Protein AF-A0A501QEL5-F1 (afdb_monomer_lite)

Foldseek 3Di:
DDPPPPPPPPDDPVNVVVVVVVLVVLLVVCPVVDDPVVLVVQLVVQLVVVVVVVVVVVVVVCVVPVDDDDDPVVVVVNVVSSVVSSSVVSVVVVVVVVVVVLVDPPDPPVVSVVVVVVVVVVVVVVLVVCCVQALQVSLVVLQVVLVVQLVVCVVPDDPVCCPPPVNVVSNCCSVPVRNVSSVVSNVCCQPPVVHPVNVVVVVVVVD

Organism: NCBI:txid2596891

Secondary structure (DSSP, 8-state):
------------HHHHHHHHHHHHHHHHHHHHHS-HHHHHHHHHHHHHHHHHHHHHHHHHHHHHH------HHHHHHHHHHHHHHHHHHHHHHHHHHHHHHHHSTTS-HHHHHHHHHHHHHHHHHHHHHHHHH-HHHHHHHHHHHHHHHHHHHHHS--GGGGGSHHHHHHHHIIIIIIIIHHHHHHHHHHHTS--HHHHHHHHHH--

Sequence (207 aa):
MKDKIKIKLKLSPHGRFISLIFALSCIIYASQNRKLSDFLLNSGKIILVIYSIIFIALFFIVKKTKNFSFPKKLIIALLLIVALGPIYYSIGVVINDVYLYVKSPTISRNWSAFITVFSILILGLLLFYVRLKFRCVYGISEAAVGIFIAMHKVIFIEPSDLLTSEFYIAILTASIFLVVRGFDNIYVGLTKELDPVAQKFLAIFEK

Radius of gyration: 20.89 Å; chains: 1; bounding box: 52×41×61 Å

pLDDT: mean 85.6, std 11.56, range [43.16, 96.88]

Structure (mmCIF, N/CA/C/O backbone):
data_AF-A0A501QEL5-F1
#
_entry.id   AF-A0A501QEL5-F1
#
loop_
_atom_site.group_PDB
_atom_site.id
_atom_site.type_symbol
_atom_site.label_atom_id
_atom_site.label_alt_id
_atom_site.label_comp_id
_atom_site.label_asym_id
_atom_site.label_entity_id
_atom_site.label_seq_id
_atom_site.pdbx_PDB_ins_code
_atom_site.Cartn_x
_atom_site.Cartn_y
_atom_site.Cartn_z
_atom_site.occupancy
_atom_site.B_iso_or_equiv
_atom_site.auth_seq_id
_atom_site.auth_comp_id
_atom_site.auth_asym_id
_atom_site.auth_atom_id
_atom_site.pdbx_PDB_model_num
ATOM 1 N N . MET A 1 1 ? -18.958 -8.975 32.788 1.00 43.16 1 MET A N 1
ATOM 2 C CA . MET A 1 1 ? -17.481 -8.902 32.741 1.00 43.16 1 MET A CA 1
ATOM 3 C C . MET A 1 1 ? -17.052 -8.270 31.421 1.00 43.16 1 MET A C 1
ATOM 5 O O . MET A 1 1 ? -17.054 -8.938 30.401 1.00 43.16 1 MET A O 1
ATOM 9 N N . LYS A 1 2 ? -16.792 -6.956 31.411 1.00 43.88 2 LYS A N 1
ATOM 10 C CA . LYS A 1 2 ? -16.258 -6.211 30.256 1.00 43.88 2 LYS A CA 1
ATOM 11 C C . LYS A 1 2 ? -14.875 -5.695 30.643 1.00 43.88 2 LYS A C 1
ATOM 13 O O . LYS A 1 2 ? -14.707 -4.501 30.893 1.00 43.88 2 LYS A O 1
ATOM 18 N N . ASP A 1 3 ? -13.903 -6.594 30.729 1.00 45.59 3 ASP A N 1
ATOM 19 C CA . ASP A 1 3 ? -12.513 -6.178 30.869 1.00 45.59 3 ASP A CA 1
ATOM 20 C C . ASP A 1 3 ? -12.073 -5.561 29.546 1.00 45.59 3 ASP A C 1
ATOM 22 O O . ASP A 1 3 ? -11.863 -6.228 28.535 1.00 45.59 3 ASP A O 1
ATOM 26 N N . LYS A 1 4 ? -12.014 -4.228 29.532 1.00 46.12 4 LYS A N 1
ATOM 27 C CA . LYS A 1 4 ? -11.470 -3.454 28.420 1.00 46.12 4 LYS A CA 1
ATOM 28 C C . LYS A 1 4 ? -9.990 -3.796 28.294 1.00 46.12 4 LYS A C 1
ATOM 30 O O . LYS A 1 4 ? -9.155 -3.160 28.939 1.00 46.12 4 LYS A O 1
ATOM 35 N N . ILE A 1 5 ? -9.662 -4.753 27.432 1.00 44.88 5 ILE A N 1
ATOM 36 C CA . ILE A 1 5 ? -8.285 -5.037 27.037 1.00 44.88 5 ILE A CA 1
ATOM 37 C C . ILE A 1 5 ? -7.756 -3.789 26.317 1.00 44.88 5 ILE A C 1
ATOM 39 O O . ILE A 1 5 ? -7.981 -3.555 25.129 1.00 44.88 5 ILE A O 1
ATOM 43 N N . LYS A 1 6 ? -7.066 -2.918 27.061 1.00 45.09 6 LYS A N 1
ATOM 44 C CA . LYS A 1 6 ? -6.299 -1.804 26.499 1.00 45.09 6 LYS A CA 1
ATOM 45 C C . LYS A 1 6 ? -5.081 -2.394 25.797 1.00 45.09 6 LYS A C 1
ATOM 47 O O . LYS A 1 6 ? -3.998 -2.449 26.373 1.00 45.09 6 LYS A O 1
ATOM 52 N N . ILE A 1 7 ? -5.238 -2.778 24.533 1.00 45.50 7 ILE A N 1
ATOM 53 C CA . ILE A 1 7 ? -4.107 -3.122 23.669 1.00 45.50 7 ILE A CA 1
ATOM 54 C C . ILE A 1 7 ? -3.351 -1.824 23.366 1.00 45.50 7 ILE A C 1
ATOM 56 O O . ILE A 1 7 ? -3.606 -1.116 22.389 1.00 45.50 7 ILE A O 1
ATOM 60 N N . LYS A 1 8 ? -2.433 -1.456 24.265 1.00 47.94 8 LYS A N 1
ATOM 61 C CA . LYS A 1 8 ? -1.386 -0.479 23.977 1.00 47.94 8 LYS A CA 1
ATOM 62 C C . LYS A 1 8 ? -0.368 -1.196 23.099 1.00 47.94 8 LYS A C 1
ATOM 64 O O . LYS A 1 8 ? 0.546 -1.834 23.611 1.00 47.94 8 LYS A O 1
ATOM 69 N N . LEU A 1 9 ? -0.495 -1.044 21.782 1.00 50.94 9 LEU A N 1
ATOM 70 C CA . LEU A 1 9 ? 0.614 -1.250 20.847 1.00 50.94 9 LEU A CA 1
ATOM 71 C C . LEU A 1 9 ? 1.682 -0.188 21.130 1.00 50.94 9 LEU A C 1
ATOM 73 O O . LEU A 1 9 ? 1.830 0.816 20.435 1.00 50.94 9 LEU A O 1
ATOM 77 N N . LYS A 1 10 ? 2.401 -0.367 22.236 1.00 63.91 10 LYS A N 1
ATOM 78 C CA . LYS A 1 10 ? 3.595 0.399 22.539 1.00 63.91 10 LYS A CA 1
ATOM 79 C C . LYS A 1 10 ? 4.693 -0.254 21.708 1.00 63.91 10 LYS A C 1
ATOM 81 O O . LYS A 1 10 ? 5.284 -1.239 22.132 1.00 63.91 10 LYS A O 1
ATOM 86 N N . LEU A 1 11 ? 4.926 0.272 20.500 1.00 64.12 11 LEU A N 1
ATOM 87 C CA . LEU A 1 11 ? 6.208 0.065 19.821 1.00 64.12 11 LEU A CA 1
ATOM 88 C C . LEU A 1 11 ? 7.307 0.278 20.860 1.00 64.12 11 LEU A C 1
ATOM 90 O O . LEU A 1 11 ? 7.252 1.283 21.586 1.00 64.12 11 LEU A O 1
ATOM 94 N N . SER A 1 12 ? 8.246 -0.668 20.939 1.00 80.62 12 SER A N 1
ATOM 95 C CA . SER A 1 12 ? 9.409 -0.522 21.805 1.00 80.62 12 SER A CA 1
ATOM 96 C C . SER A 1 12 ? 10.077 0.823 21.494 1.00 80.62 12 SER A C 1
ATOM 98 O O . SER A 1 12 ? 10.021 1.285 20.347 1.00 80.62 12 SER A O 1
ATOM 100 N N . PRO A 1 13 ? 10.662 1.501 22.492 1.00 82.94 13 PRO A N 1
ATOM 101 C CA . PRO A 1 13 ? 11.341 2.776 22.265 1.00 82.94 13 PRO A CA 1
ATOM 102 C C . PRO A 1 13 ? 12.350 2.681 21.107 1.00 82.94 13 PRO A C 1
ATOM 104 O O . PRO A 1 13 ? 12.382 3.566 20.256 1.00 82.94 13 PRO A O 1
ATOM 107 N N . HIS A 1 14 ? 13.047 1.546 20.989 1.00 83.75 14 HIS A N 1
ATOM 108 C CA . HIS A 1 14 ? 13.937 1.240 19.868 1.00 83.75 14 HIS A CA 1
ATOM 109 C C . HIS A 1 14 ? 13.218 1.186 18.513 1.00 83.75 14 HIS A C 1
ATOM 111 O O . HIS A 1 14 ? 13.669 1.813 17.562 1.00 83.75 14 HIS A O 1
ATOM 117 N N . GLY A 1 15 ? 12.069 0.507 18.414 1.00 80.69 15 GLY A N 1
ATOM 118 C CA . GLY A 1 15 ? 11.320 0.419 17.155 1.00 80.69 15 GLY A CA 1
ATOM 119 C C . GLY A 1 15 ? 10.836 1.781 16.647 1.00 80.69 15 GLY A C 1
ATOM 120 O O . GLY A 1 15 ? 10.870 2.043 15.445 1.00 80.69 15 GLY A O 1
ATOM 121 N N . ARG A 1 16 ? 10.437 2.682 17.557 1.00 84.56 16 ARG A N 1
ATOM 122 C CA . ARG A 1 16 ? 10.052 4.061 17.199 1.00 84.56 16 ARG A CA 1
ATOM 123 C C . ARG A 1 16 ? 11.239 4.852 16.669 1.00 84.56 16 ARG A C 1
ATOM 125 O O . ARG A 1 16 ? 11.105 5.542 15.666 1.00 84.56 16 ARG A O 1
ATOM 132 N N . PHE A 1 17 ? 12.379 4.728 17.340 1.00 86.12 17 PHE A N 1
ATOM 133 C CA . PHE A 1 17 ? 13.607 5.413 16.963 1.00 86.12 17 PHE A CA 1
ATOM 134 C C . PHE A 1 17 ? 14.107 4.962 15.587 1.00 86.12 17 PHE A C 1
ATOM 136 O O . PHE A 1 17 ? 14.348 5.800 14.725 1.00 86.12 17 PHE A O 1
ATOM 143 N N . ILE A 1 18 ? 14.145 3.648 15.338 1.00 85.56 18 ILE A N 1
ATOM 144 C CA . ILE A 1 18 ? 14.535 3.077 14.039 1.00 85.56 18 ILE A CA 1
ATOM 145 C C . ILE A 1 18 ? 13.599 3.562 12.926 1.00 85.56 18 ILE A C 1
ATOM 147 O O . ILE A 1 18 ? 14.067 4.011 11.884 1.00 85.56 18 ILE A O 1
ATOM 151 N N . SER A 1 19 ? 12.281 3.529 13.155 1.00 86.25 19 SER A N 1
ATOM 152 C CA . SER A 1 19 ? 11.296 3.976 12.156 1.00 86.25 19 SER A CA 1
ATOM 153 C C . SER A 1 19 ? 11.447 5.464 11.825 1.00 86.25 19 SER A C 1
ATOM 155 O O . SER A 1 19 ? 11.296 5.865 10.674 1.00 86.25 19 SER A O 1
ATOM 157 N N . LEU A 1 20 ? 11.755 6.283 12.834 1.00 89.81 20 LEU A N 1
ATOM 158 C CA . LEU A 1 20 ? 11.950 7.719 12.669 1.00 89.81 20 LEU A CA 1
ATOM 159 C C . LEU A 1 20 ? 13.242 8.030 11.907 1.00 89.81 20 LEU A C 1
ATOM 161 O O . LEU A 1 20 ? 13.205 8.838 10.983 1.00 89.81 20 LEU A O 1
ATOM 165 N N . ILE A 1 21 ? 14.349 7.354 12.235 1.00 92.38 21 ILE A N 1
ATOM 166 C CA . ILE A 1 21 ? 15.599 7.466 11.471 1.00 92.38 21 ILE A CA 1
ATOM 167 C C . ILE A 1 21 ? 15.355 7.073 10.019 1.00 92.38 21 ILE A C 1
ATOM 169 O O . ILE A 1 21 ? 15.694 7.836 9.124 1.00 92.38 21 ILE A O 1
ATOM 173 N N . PHE A 1 22 ? 14.714 5.929 9.785 1.00 92.75 22 PHE A N 1
ATOM 174 C CA . PHE A 1 22 ? 14.428 5.451 8.437 1.00 92.75 22 PHE A CA 1
ATOM 175 C C . PHE A 1 22 ? 13.603 6.462 7.626 1.00 92.75 22 PHE A C 1
ATOM 177 O O . PHE A 1 22 ? 13.962 6.789 6.494 1.00 92.75 22 PHE A O 1
ATOM 184 N N . ALA A 1 23 ? 12.533 7.007 8.213 1.00 92.88 23 ALA A N 1
ATOM 185 C CA . ALA A 1 23 ? 11.707 8.020 7.562 1.00 92.88 23 ALA A CA 1
ATOM 186 C C . ALA A 1 23 ? 12.505 9.296 7.245 1.00 92.88 23 ALA A C 1
ATOM 188 O O . ALA A 1 23 ? 12.401 9.822 6.138 1.00 92.88 23 ALA A O 1
ATOM 189 N N . LEU A 1 24 ? 13.335 9.768 8.182 1.00 94.25 24 LEU A N 1
ATOM 190 C CA . LEU A 1 24 ? 14.197 10.933 7.971 1.00 94.25 24 LEU A CA 1
ATOM 191 C C . LEU A 1 24 ? 15.231 10.686 6.870 1.00 94.25 24 LEU A C 1
ATOM 193 O O . LEU A 1 24 ? 15.393 11.538 6.001 1.00 94.25 24 LEU A O 1
ATOM 197 N N . SER A 1 25 ? 15.877 9.520 6.851 1.00 95.31 25 SER A N 1
ATOM 198 C CA . SER A 1 25 ? 16.814 9.140 5.791 1.00 95.31 25 SER A CA 1
ATOM 199 C C . SER A 1 25 ? 16.142 9.136 4.418 1.00 95.31 25 SER A C 1
ATOM 201 O O . SER A 1 25 ? 16.716 9.655 3.464 1.00 95.31 25 SER A O 1
ATOM 203 N N . CYS A 1 26 ? 14.907 8.629 4.319 1.00 95.50 26 CYS A N 1
ATOM 204 C CA . CYS A 1 26 ? 14.142 8.667 3.072 1.00 95.50 26 CYS A CA 1
ATOM 205 C C . CYS A 1 26 ? 13.834 10.104 2.636 1.00 95.50 26 CYS A C 1
ATOM 207 O O . CYS A 1 26 ? 13.982 10.423 1.459 1.00 95.50 26 CYS A O 1
ATOM 209 N N . ILE A 1 27 ? 13.423 10.976 3.566 1.00 95.38 27 ILE A N 1
ATOM 210 C CA . ILE A 1 27 ? 13.134 12.388 3.267 1.00 95.38 27 ILE A CA 1
ATOM 211 C C . ILE A 1 27 ? 14.390 13.105 2.777 1.00 95.38 27 ILE A C 1
ATOM 213 O O . ILE A 1 27 ? 14.342 13.781 1.752 1.00 95.38 27 ILE A O 1
ATOM 217 N N . ILE A 1 28 ? 15.515 12.932 3.476 1.00 95.94 28 ILE A N 1
ATOM 218 C CA . ILE A 1 28 ? 16.797 13.533 3.094 1.00 95.94 28 ILE A CA 1
ATOM 219 C C . ILE A 1 28 ? 17.180 13.065 1.689 1.00 95.94 28 ILE A C 1
ATOM 221 O O . ILE A 1 28 ? 17.408 13.900 0.815 1.00 95.94 28 ILE A O 1
ATOM 225 N N . TYR A 1 29 ? 17.147 11.754 1.438 1.00 96.81 29 TYR A N 1
ATOM 226 C CA . TYR A 1 29 ? 17.435 11.192 0.121 1.00 96.81 29 TYR A CA 1
ATOM 227 C C . TYR A 1 29 ? 16.528 11.772 -0.974 1.00 96.81 29 TYR A C 1
ATOM 229 O O . TYR A 1 29 ? 17.016 12.252 -1.998 1.00 96.81 29 TYR A O 1
ATOM 237 N N . ALA A 1 30 ? 15.211 11.772 -0.757 1.00 95.69 30 ALA A N 1
ATOM 238 C CA . ALA A 1 30 ? 14.248 12.268 -1.732 1.00 95.69 30 ALA A CA 1
ATOM 239 C C . ALA A 1 30 ? 14.421 13.772 -1.995 1.00 95.69 30 ALA A C 1
ATOM 241 O O . ALA A 1 30 ? 14.314 14.200 -3.141 1.00 95.69 30 ALA A O 1
ATOM 242 N N . SER A 1 31 ? 14.739 14.562 -0.965 1.00 93.75 31 SER A N 1
ATOM 243 C CA . SER A 1 31 ? 14.991 16.004 -1.089 1.00 93.75 31 SER A CA 1
ATOM 244 C C . SER A 1 31 ? 16.262 16.335 -1.877 1.00 93.75 31 SER A C 1
ATOM 246 O O . SER A 1 31 ? 16.302 17.347 -2.568 1.00 93.75 31 SER A O 1
ATOM 248 N N . GLN A 1 32 ? 17.281 15.473 -1.811 1.00 95.88 32 GLN A N 1
ATOM 249 C CA . GLN A 1 32 ? 18.537 15.643 -2.547 1.00 95.88 32 GLN A CA 1
ATOM 250 C C . GLN A 1 32 ? 18.416 15.204 -4.012 1.00 95.88 32 GLN A C 1
ATOM 252 O O . GLN A 1 32 ? 19.043 15.794 -4.886 1.00 95.88 32 GLN A O 1
ATOM 257 N N . ASN A 1 33 ? 17.606 14.177 -4.286 1.00 96.06 33 ASN A N 1
ATOM 258 C CA . ASN A 1 33 ? 17.522 13.535 -5.603 1.00 96.06 33 ASN A CA 1
ATOM 259 C C . ASN A 1 33 ? 16.304 13.959 -6.438 1.00 96.06 33 ASN A C 1
ATOM 261 O O . ASN A 1 33 ? 16.130 13.467 -7.556 1.00 96.06 33 ASN A O 1
ATOM 265 N N . ARG A 1 34 ? 15.420 14.820 -5.920 1.00 96.06 34 ARG A N 1
ATOM 266 C CA . ARG A 1 34 ? 14.231 15.312 -6.634 1.00 96.06 34 ARG A CA 1
ATOM 267 C C . ARG A 1 34 ? 14.141 16.828 -6.563 1.00 96.06 34 ARG A C 1
ATOM 269 O O . ARG A 1 34 ? 14.531 17.441 -5.576 1.00 96.06 34 ARG A O 1
ATOM 276 N N . LYS A 1 35 ? 13.569 17.439 -7.604 1.00 96.44 35 LYS A N 1
ATOM 277 C CA . LYS A 1 35 ? 13.271 18.875 -7.595 1.00 96.44 35 LYS A CA 1
ATOM 278 C C . LYS A 1 35 ? 12.239 19.175 -6.508 1.00 96.44 35 LYS A C 1
ATOM 280 O O . LYS A 1 35 ? 11.277 18.424 -6.336 1.00 96.44 35 LYS A O 1
ATOM 285 N N . LEU A 1 36 ? 12.403 20.309 -5.826 1.00 94.00 36 LEU A N 1
ATOM 286 C CA . LEU A 1 36 ? 11.481 20.747 -4.774 1.00 94.00 36 LEU A CA 1
ATOM 287 C C . LEU A 1 36 ? 10.031 20.844 -5.282 1.00 94.00 36 LEU A C 1
ATOM 289 O O . LEU A 1 36 ? 9.107 20.440 -4.578 1.00 94.00 36 LEU A O 1
ATOM 293 N N . SER A 1 37 ? 9.834 21.313 -6.519 1.00 95.81 37 SER A N 1
ATOM 294 C CA . SER A 1 37 ? 8.517 21.385 -7.166 1.00 95.81 37 SER A CA 1
ATOM 295 C C . SER A 1 37 ? 7.837 20.019 -7.255 1.00 95.81 37 SER A C 1
ATOM 297 O O . SER A 1 37 ? 6.673 19.882 -6.882 1.00 95.81 37 SER A O 1
ATOM 299 N N . ASP A 1 38 ? 8.574 18.998 -7.693 1.00 93.19 38 ASP A N 1
ATOM 300 C CA . ASP A 1 38 ? 8.048 17.646 -7.884 1.00 93.19 38 ASP A CA 1
ATOM 301 C C . ASP A 1 38 ? 7.747 16.995 -6.536 1.00 93.19 38 ASP A C 1
ATOM 303 O O . ASP A 1 38 ? 6.730 16.320 -6.371 1.00 93.19 38 ASP A O 1
ATOM 307 N N . PHE A 1 39 ? 8.610 17.244 -5.547 1.00 92.69 39 PHE A N 1
ATOM 308 C CA . PHE A 1 39 ? 8.422 16.768 -4.185 1.00 92.69 39 PHE A CA 1
ATOM 309 C C . PHE A 1 39 ? 7.134 17.317 -3.565 1.00 92.69 39 PHE A C 1
ATOM 311 O O . PHE A 1 39 ? 6.316 16.545 -3.057 1.00 92.69 39 PHE A O 1
ATOM 318 N N . LEU A 1 40 ? 6.924 18.635 -3.635 1.00 93.50 40 LEU A N 1
ATOM 319 C CA . LEU A 1 40 ? 5.735 19.288 -3.087 1.00 93.50 40 LEU A CA 1
ATOM 320 C C . LEU A 1 40 ? 4.464 18.867 -3.830 1.00 93.50 40 LEU A C 1
ATOM 322 O O . LEU A 1 40 ? 3.468 18.534 -3.188 1.00 93.50 40 LEU A O 1
ATOM 326 N N . LEU A 1 41 ? 4.505 18.819 -5.166 1.00 94.50 41 LEU A N 1
ATOM 327 C CA . LEU A 1 41 ? 3.352 18.449 -5.986 1.00 94.50 41 LEU A CA 1
ATOM 328 C C . LEU A 1 41 ? 2.891 17.017 -5.691 1.00 94.50 41 LEU A C 1
ATOM 330 O O . LEU A 1 41 ? 1.707 16.778 -5.453 1.00 94.50 41 LEU A O 1
ATOM 334 N N . ASN A 1 42 ? 3.813 16.055 -5.690 1.00 92.69 42 ASN A N 1
ATOM 335 C CA . ASN A 1 42 ? 3.461 14.651 -5.500 1.00 92.69 42 ASN A CA 1
ATOM 336 C C . ASN A 1 42 ? 3.105 14.332 -4.042 1.00 92.69 42 ASN A C 1
ATOM 338 O O . ASN A 1 42 ? 2.158 13.581 -3.806 1.00 92.69 42 ASN A O 1
ATOM 342 N N . SER A 1 43 ? 3.768 14.963 -3.066 1.00 91.69 43 SER A N 1
ATOM 343 C CA . SER A 1 43 ? 3.344 14.888 -1.660 1.00 91.69 43 SER A CA 1
ATOM 344 C C . SER A 1 43 ? 1.930 15.451 -1.484 1.00 91.69 43 SER A C 1
ATOM 346 O O . SER A 1 43 ? 1.095 14.828 -0.830 1.00 91.69 43 SER A O 1
ATOM 348 N N . GLY A 1 44 ? 1.624 16.582 -2.132 1.00 91.94 44 GLY A N 1
ATOM 349 C CA . GLY A 1 44 ? 0.294 17.193 -2.144 1.00 91.94 44 GLY A CA 1
ATOM 350 C C . GLY A 1 44 ? -0.785 16.287 -2.744 1.00 91.94 44 GLY A C 1
ATOM 351 O O . GLY A 1 44 ? -1.864 16.165 -2.166 1.00 91.94 44 GLY A O 1
ATOM 352 N N . LYS A 1 45 ? -0.491 15.583 -3.847 1.00 92.25 45 LYS A N 1
ATOM 353 C CA . LYS A 1 45 ? -1.409 14.593 -4.444 1.00 92.25 45 LYS A CA 1
ATOM 354 C C . LYS A 1 45 ? -1.744 13.462 -3.469 1.00 92.25 45 LYS A C 1
ATOM 356 O O . LYS A 1 45 ? -2.916 13.129 -3.312 1.00 92.25 45 LYS A O 1
ATOM 361 N N . ILE A 1 46 ? -0.741 12.902 -2.786 1.00 89.75 46 ILE A N 1
ATOM 362 C CA . ILE A 1 46 ? -0.949 11.843 -1.781 1.00 89.75 46 ILE A CA 1
ATOM 363 C C . ILE A 1 46 ? -1.829 12.357 -0.640 1.00 89.75 46 ILE A C 1
ATOM 365 O O . ILE A 1 46 ? -2.792 11.697 -0.249 1.00 89.75 46 ILE A O 1
ATOM 369 N N . ILE A 1 47 ? -1.528 13.558 -0.138 1.00 90.50 47 ILE A N 1
ATOM 370 C CA . ILE A 1 47 ? -2.314 14.219 0.906 1.00 90.50 47 ILE A CA 1
ATOM 371 C C . ILE A 1 47 ? -3.775 14.348 0.461 1.00 90.50 47 ILE A C 1
ATOM 373 O O . ILE A 1 47 ? -4.669 13.929 1.194 1.00 90.50 47 ILE A O 1
ATOM 377 N N . LEU A 1 48 ? -4.028 14.851 -0.750 1.00 89.62 48 LEU A N 1
ATOM 378 C CA . LEU A 1 48 ? -5.377 15.054 -1.284 1.00 89.62 48 LEU A CA 1
ATOM 379 C C . LEU A 1 48 ? -6.182 13.748 -1.373 1.00 89.62 48 LEU A C 1
ATOM 381 O O . LEU A 1 48 ? -7.362 13.734 -1.013 1.00 89.62 48 LEU A O 1
ATOM 385 N N . VAL A 1 49 ? -5.555 12.640 -1.778 1.00 87.75 49 VAL A N 1
ATOM 386 C CA . VAL A 1 49 ? -6.204 11.317 -1.787 1.00 87.75 49 VAL A CA 1
ATOM 387 C C . VAL A 1 49 ? -6.588 10.888 -0.368 1.00 87.75 49 VAL A C 1
ATOM 389 O O . VAL A 1 49 ? -7.734 10.504 -0.132 1.00 87.75 49 VAL A O 1
ATOM 392 N N . ILE A 1 50 ? -5.671 11.004 0.598 1.00 85.12 50 ILE A N 1
ATOM 393 C CA . ILE A 1 50 ? -5.935 10.635 1.998 1.00 85.12 50 ILE A CA 1
ATOM 394 C C . ILE A 1 50 ? -7.061 11.499 2.586 1.00 85.12 50 ILE A C 1
ATOM 396 O O . ILE A 1 50 ? -7.977 10.970 3.220 1.00 85.12 50 ILE A O 1
ATOM 400 N N . TYR A 1 51 ? -7.035 12.812 2.342 1.00 86.06 51 TYR A N 1
ATOM 401 C CA . TYR A 1 51 ? -8.101 13.723 2.764 1.00 86.06 51 TYR A CA 1
ATOM 402 C C . TYR A 1 51 ? -9.448 13.343 2.159 1.00 86.06 51 TYR A C 1
ATOM 404 O O . TYR A 1 51 ? -10.443 13.343 2.879 1.00 86.06 51 TYR A O 1
ATOM 412 N N . SER A 1 52 ? -9.484 12.976 0.878 1.00 83.50 52 SER A N 1
ATOM 413 C CA . SER A 1 52 ? -10.718 12.570 0.198 1.00 83.50 52 SER A CA 1
ATOM 414 C C . SER A 1 52 ? -11.326 11.324 0.848 1.00 83.50 52 SER A C 1
ATOM 416 O O . SER A 1 52 ? -12.516 11.307 1.155 1.00 83.50 52 SER A O 1
ATOM 418 N N . ILE A 1 53 ? -10.506 10.313 1.155 1.00 84.19 53 ILE A N 1
ATOM 419 C CA . ILE A 1 53 ? -10.955 9.085 1.833 1.00 84.19 53 ILE A CA 1
ATOM 420 C C . ILE A 1 53 ? -11.515 9.402 3.224 1.00 84.19 53 ILE A C 1
ATOM 422 O O . ILE A 1 53 ? -12.589 8.924 3.593 1.00 84.19 53 ILE A O 1
ATOM 426 N N . ILE A 1 54 ? -10.811 10.228 3.999 1.00 84.31 54 ILE A N 1
ATOM 427 C CA . ILE A 1 54 ? -11.239 10.599 5.352 1.00 84.31 54 ILE A CA 1
ATOM 428 C C . ILE A 1 54 ? -12.509 11.437 5.311 1.00 84.31 54 ILE A C 1
ATOM 430 O O . ILE A 1 54 ? -13.402 11.222 6.126 1.00 84.31 54 ILE A O 1
ATOM 434 N N . PHE A 1 55 ? -12.615 12.363 4.362 1.00 84.12 55 PHE A N 1
ATOM 435 C CA . PHE A 1 55 ? -13.805 13.177 4.171 1.00 84.12 55 PHE A CA 1
ATOM 436 C C . PHE A 1 55 ? -15.025 12.309 3.849 1.00 84.12 55 PHE A C 1
ATOM 438 O O . PHE A 1 55 ? -16.065 12.470 4.483 1.00 84.12 55 PHE A O 1
ATOM 445 N N . ILE A 1 56 ? -14.882 11.330 2.950 1.00 82.88 56 ILE A N 1
ATOM 446 C CA . ILE A 1 56 ? -15.936 10.356 2.635 1.00 82.88 56 ILE A CA 1
ATOM 447 C C . ILE A 1 56 ? -16.316 9.547 3.884 1.00 82.88 56 ILE A C 1
ATOM 449 O O . ILE A 1 56 ? -17.497 9.426 4.211 1.00 82.88 56 ILE A O 1
ATOM 453 N N . ALA A 1 57 ? -15.332 9.030 4.627 1.00 81.75 57 ALA A N 1
ATOM 454 C CA . ALA A 1 57 ? -15.585 8.267 5.848 1.00 81.75 57 ALA A CA 1
ATOM 455 C C . ALA A 1 57 ? -16.327 9.101 6.908 1.00 81.75 57 ALA A C 1
ATOM 457 O O . ALA A 1 57 ? -17.297 8.633 7.508 1.00 81.75 57 ALA A O 1
ATOM 458 N N . LEU A 1 58 ? -15.912 10.355 7.107 1.00 81.62 58 LEU A N 1
ATOM 459 C CA . LEU A 1 58 ? -16.586 11.296 7.998 1.00 81.62 58 LEU A CA 1
ATOM 460 C C . LEU A 1 58 ? -18.007 11.579 7.527 1.00 81.62 58 LEU A C 1
ATOM 462 O O . LEU A 1 58 ? -18.920 11.521 8.342 1.00 81.62 58 LEU A O 1
ATOM 466 N N . PHE A 1 59 ? -18.217 11.827 6.235 1.00 82.62 59 PHE A N 1
ATOM 467 C CA . PHE A 1 59 ? -19.542 12.074 5.672 1.00 82.62 59 PHE A CA 1
ATOM 468 C C . PHE A 1 59 ? -20.525 10.943 6.015 1.00 82.62 59 PHE A C 1
ATOM 470 O O . PHE A 1 59 ? -21.631 11.207 6.492 1.00 82.62 59 PHE A O 1
ATOM 477 N N . PHE A 1 60 ? -20.103 9.682 5.877 1.00 80.06 60 PHE A N 1
ATOM 478 C CA . PHE A 1 60 ? -20.922 8.530 6.268 1.00 80.06 60 PHE A CA 1
ATOM 479 C C . PHE A 1 60 ? -21.190 8.460 7.777 1.00 80.06 60 PHE A C 1
ATOM 481 O O . PHE A 1 60 ? -22.317 8.167 8.182 1.00 80.06 60 PHE A O 1
ATOM 488 N N . ILE A 1 61 ? -20.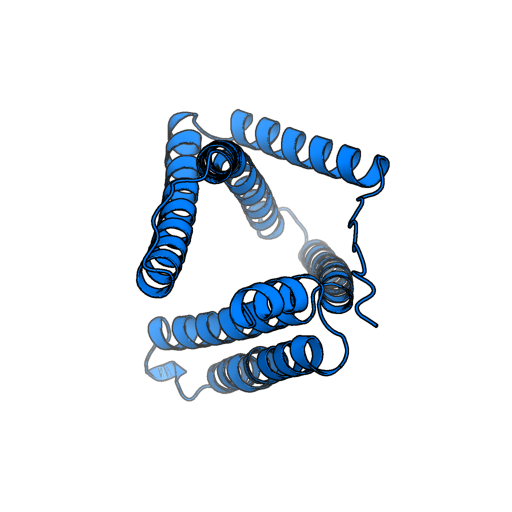191 8.758 8.614 1.00 77.94 61 ILE A N 1
ATOM 489 C CA . ILE A 1 61 ? -20.354 8.782 10.076 1.00 77.94 61 ILE A CA 1
ATOM 490 C C . ILE A 1 61 ? -21.373 9.852 10.485 1.00 77.94 61 ILE A C 1
ATOM 492 O O . ILE A 1 61 ? -22.294 9.562 11.243 1.00 77.94 61 ILE A O 1
ATOM 496 N N . VAL A 1 62 ? -21.245 11.066 9.949 1.00 80.25 62 VAL A N 1
ATOM 497 C CA . VAL A 1 62 ? -22.112 12.208 10.278 1.00 80.25 62 VAL A CA 1
ATOM 498 C C . VAL A 1 62 ? -23.546 11.954 9.839 1.00 80.25 62 VAL A C 1
ATOM 500 O O . VAL A 1 62 ? -24.477 12.169 10.618 1.00 80.25 62 VAL A O 1
ATOM 503 N N . LYS A 1 63 ? -23.728 11.432 8.618 1.00 81.31 63 LYS A N 1
ATOM 504 C CA . LYS A 1 63 ? -25.046 11.039 8.107 1.00 81.31 63 LYS A CA 1
ATOM 505 C C . LYS A 1 63 ? -25.727 10.032 9.038 1.00 81.31 63 LYS A C 1
ATOM 507 O O . LYS A 1 63 ? -26.940 10.098 9.220 1.00 81.31 63 LYS A O 1
ATOM 512 N N . LYS A 1 64 ? -24.954 9.122 9.642 1.00 80.31 64 LYS A N 1
ATOM 513 C CA . LYS A 1 64 ? -25.467 8.104 10.562 1.00 80.31 64 LYS A CA 1
ATOM 514 C C . LYS A 1 64 ? -25.798 8.661 11.950 1.00 80.31 64 LYS A C 1
ATOM 516 O O . LYS A 1 64 ? -26.837 8.312 12.497 1.00 80.31 64 LYS A O 1
ATOM 521 N N . THR A 1 65 ? -24.941 9.499 12.534 1.00 79.06 65 THR A N 1
ATOM 522 C CA . THR A 1 65 ? -25.092 9.929 13.937 1.00 79.06 65 THR A CA 1
ATOM 523 C C . THR A 1 65 ? -26.024 11.124 14.129 1.00 79.06 65 THR A C 1
ATOM 525 O O . THR A 1 65 ? -26.395 11.396 15.268 1.00 79.06 65 THR A O 1
ATOM 528 N N . LYS A 1 66 ? -26.386 11.857 13.060 1.00 79.19 66 LYS A N 1
ATOM 529 C CA . LYS A 1 66 ? -27.200 13.099 13.083 1.00 79.19 66 LYS A CA 1
ATOM 530 C C . LYS A 1 66 ? -26.700 14.196 14.040 1.00 79.19 66 LYS A C 1
ATOM 532 O O . LYS A 1 66 ? -27.362 15.216 14.199 1.00 79.19 66 LYS A O 1
ATOM 537 N N . ASN A 1 67 ? -25.539 14.016 14.663 1.00 70.31 67 ASN A N 1
ATOM 538 C CA . ASN A 1 67 ? -25.000 14.915 15.667 1.00 70.31 67 ASN A CA 1
ATOM 539 C C . ASN A 1 67 ? -23.582 15.305 15.256 1.00 70.31 67 ASN A C 1
ATOM 541 O O . ASN A 1 67 ? -22.655 14.490 15.299 1.00 70.31 67 ASN A O 1
ATOM 545 N N . PHE A 1 68 ? -23.441 16.545 14.796 1.00 65.00 68 PHE A N 1
ATOM 546 C CA . PHE A 1 68 ? -22.206 17.058 14.229 1.00 65.00 68 PHE A CA 1
ATOM 547 C C . PHE A 1 68 ? -21.544 18.028 15.198 1.00 65.00 68 PHE A C 1
ATOM 549 O O . PHE A 1 68 ? -21.736 19.237 15.134 1.00 65.00 68 PHE A O 1
ATOM 556 N N . SER A 1 69 ? -20.736 17.488 16.106 1.00 73.12 69 SER A N 1
ATOM 557 C CA . SER A 1 69 ? -19.739 18.291 16.810 1.00 73.12 69 SER A CA 1
ATOM 558 C C . SER A 1 69 ? -18.380 17.972 16.208 1.00 73.12 69 SER A C 1
ATOM 560 O O . SER A 1 69 ? -17.939 16.827 16.255 1.00 73.12 69 SER A O 1
ATOM 562 N N . PHE A 1 70 ? -17.720 18.967 15.608 1.00 70.06 70 PHE A N 1
ATOM 563 C CA . PHE A 1 70 ? -16.346 18.819 15.125 1.00 70.06 70 PHE A CA 1
ATOM 564 C C . PHE A 1 70 ? -15.426 18.626 16.337 1.00 70.06 70 PHE A C 1
ATOM 566 O O . PHE A 1 70 ? -15.180 19.579 17.085 1.00 70.06 70 PHE A O 1
ATOM 573 N N . PRO A 1 71 ? -14.890 17.419 16.583 1.00 77.56 71 PRO A N 1
ATOM 574 C CA . PRO A 1 71 ? -14.048 17.228 17.744 1.00 77.56 71 PRO A CA 1
ATOM 575 C C . PRO A 1 71 ? -12.687 17.866 17.452 1.00 77.56 71 PRO A C 1
ATOM 577 O O . PRO A 1 71 ? -12.100 17.612 16.404 1.00 77.56 71 PRO A O 1
ATOM 580 N N . LYS A 1 72 ? -12.114 18.618 18.402 1.00 82.19 72 LYS A N 1
ATOM 581 C CA . LYS A 1 72 ? -10.737 19.164 18.297 1.00 82.19 72 LYS A CA 1
ATOM 582 C C . LYS A 1 72 ? -9.704 18.105 17.868 1.00 82.19 72 LYS A C 1
ATOM 584 O O . LYS A 1 72 ? -8.738 18.405 17.175 1.00 82.19 72 LYS A O 1
ATOM 589 N N . LYS A 1 73 ? -9.945 16.841 18.235 1.00 79.19 73 LYS A N 1
ATOM 590 C CA . LYS A 1 73 ? -9.144 15.673 17.833 1.00 79.19 73 LYS A CA 1
ATOM 591 C C . LYS A 1 73 ? -9.077 15.471 16.316 1.00 79.19 73 LYS A C 1
ATOM 593 O O . LYS A 1 73 ? -8.050 15.014 15.831 1.00 79.19 73 LYS A O 1
ATOM 598 N N . LEU A 1 74 ? -10.140 15.803 15.583 1.00 81.00 74 LEU A N 1
ATOM 599 C CA . LEU A 1 74 ? -10.171 15.671 14.131 1.00 81.00 74 LEU A CA 1
ATOM 600 C C . LEU A 1 74 ? -9.248 16.691 13.465 1.00 81.00 74 LEU A C 1
ATOM 602 O O . LEU A 1 74 ? -8.486 16.314 12.590 1.00 81.00 74 LEU A O 1
ATOM 606 N N . ILE A 1 75 ? -9.240 17.943 13.927 1.00 84.44 75 ILE A N 1
ATOM 607 C CA . ILE A 1 75 ? -8.326 18.974 13.406 1.00 84.44 75 ILE A CA 1
ATOM 608 C C . ILE A 1 75 ? -6.868 18.537 13.595 1.00 84.44 75 ILE A C 1
ATOM 610 O O . ILE A 1 75 ? -6.082 18.589 12.655 1.00 84.44 75 ILE A O 1
ATOM 614 N N . ILE A 1 76 ? -6.526 18.026 14.783 1.00 85.25 76 ILE A N 1
ATOM 615 C CA . ILE A 1 76 ? -5.184 17.489 15.059 1.00 85.25 76 ILE A CA 1
ATOM 616 C C . ILE A 1 76 ? -4.859 16.321 14.117 1.00 85.25 76 ILE A C 1
ATOM 618 O O . ILE A 1 76 ? -3.758 16.261 13.577 1.00 85.25 76 ILE A O 1
ATOM 622 N N . ALA A 1 77 ? -5.806 15.406 13.887 1.00 80.88 77 ALA A N 1
ATOM 623 C CA . ALA A 1 77 ? -5.609 14.295 12.960 1.00 80.88 77 ALA A CA 1
ATOM 624 C C . ALA A 1 77 ? -5.368 14.777 11.519 1.00 80.88 77 ALA A C 1
ATOM 626 O O . ALA A 1 77 ? -4.451 14.284 10.868 1.00 80.88 77 ALA A O 1
ATOM 627 N N . LEU A 1 78 ? -6.134 15.767 11.047 1.00 84.62 78 LEU A N 1
ATOM 628 C CA . LEU A 1 78 ? -5.961 16.374 9.723 1.00 84.62 78 LEU A CA 1
ATOM 629 C C . LEU A 1 78 ? -4.581 17.031 9.592 1.00 84.62 78 LEU A C 1
ATOM 631 O O . LEU A 1 78 ? -3.890 16.795 8.609 1.00 84.62 78 LEU A O 1
ATOM 635 N N . LEU A 1 79 ? -4.124 17.764 10.609 1.00 87.19 79 LEU A N 1
ATOM 636 C CA . LEU A 1 79 ? -2.777 18.346 10.612 1.00 87.19 79 LEU A CA 1
ATOM 637 C C . LEU A 1 79 ? -1.675 17.277 10.560 1.00 87.19 79 LEU A C 1
ATOM 639 O O . LEU A 1 79 ? -0.697 17.436 9.832 1.00 87.19 79 LEU A O 1
ATOM 643 N N . LEU A 1 80 ? -1.839 16.162 11.279 1.00 87.25 80 LEU A N 1
ATOM 644 C CA . LEU A 1 80 ? -0.881 15.053 11.230 1.00 87.25 80 LEU A CA 1
ATOM 645 C C . LEU A 1 80 ? -0.800 14.409 9.839 1.00 87.25 80 LEU A C 1
ATOM 647 O O . LEU A 1 80 ? 0.275 13.974 9.435 1.00 87.25 80 LEU A O 1
ATOM 651 N N . ILE A 1 81 ? -1.898 14.374 9.083 1.00 85.81 81 ILE A N 1
ATOM 652 C CA . ILE A 1 81 ? -1.923 13.818 7.721 1.00 85.81 81 ILE A CA 1
ATOM 653 C C . ILE A 1 81 ? -1.075 14.640 6.754 1.00 85.81 81 ILE A C 1
ATOM 655 O O . ILE A 1 81 ? -0.392 14.061 5.909 1.00 85.81 81 ILE A O 1
ATOM 659 N N . VAL A 1 82 ? -1.050 15.966 6.911 1.00 89.00 82 VAL A N 1
ATOM 660 C CA . VAL A 1 82 ? -0.178 16.838 6.109 1.00 89.00 82 VAL A CA 1
ATOM 661 C C . VAL A 1 82 ? 1.290 16.442 6.286 1.00 89.00 82 VAL A C 1
ATOM 663 O O . VAL A 1 82 ? 2.025 16.369 5.307 1.00 89.00 82 VAL A O 1
ATOM 666 N N . ALA A 1 83 ? 1.704 16.097 7.510 1.00 87.88 83 ALA A N 1
ATOM 667 C CA . ALA A 1 83 ? 3.065 15.633 7.784 1.00 87.88 83 ALA A CA 1
ATOM 668 C C . ALA A 1 83 ? 3.359 14.230 7.216 1.00 87.88 83 ALA A C 1
ATOM 670 O O . ALA A 1 83 ? 4.506 13.923 6.894 1.00 87.88 83 ALA A O 1
ATOM 671 N N . LEU A 1 84 ? 2.340 13.377 7.063 1.00 88.00 84 LEU A N 1
ATOM 672 C CA . LEU A 1 84 ? 2.502 12.032 6.502 1.00 88.00 84 LEU A CA 1
ATOM 673 C C . LEU A 1 84 ? 2.741 12.044 4.988 1.00 88.00 84 LEU A C 1
ATOM 675 O O . LEU A 1 84 ? 3.441 11.167 4.490 1.00 88.00 84 LEU A O 1
ATOM 679 N N . GLY A 1 85 ? 2.205 13.026 4.258 1.00 90.44 85 GLY A N 1
ATOM 680 C CA . GLY A 1 85 ? 2.367 13.133 2.803 1.00 90.44 85 GLY A CA 1
ATOM 681 C C . GLY A 1 85 ? 3.824 13.077 2.329 1.00 90.44 85 GLY A C 1
ATOM 682 O O . GLY A 1 85 ? 4.169 12.167 1.572 1.00 90.44 85 GLY A O 1
ATOM 683 N N . PRO A 1 86 ? 4.695 13.986 2.809 1.00 93.38 86 PRO A N 1
ATOM 684 C CA . PRO A 1 86 ? 6.123 13.974 2.502 1.00 93.38 86 PRO A CA 1
ATOM 685 C C . PRO A 1 86 ? 6.813 12.659 2.863 1.00 93.38 86 PRO A C 1
ATOM 687 O O . PRO A 1 86 ? 7.654 12.184 2.102 1.00 93.38 86 PRO A O 1
ATOM 690 N N . ILE A 1 87 ? 6.447 12.043 3.995 1.00 93.44 87 ILE A N 1
ATOM 691 C CA . ILE A 1 87 ? 7.011 10.757 4.429 1.00 93.44 87 ILE A CA 1
ATOM 692 C C . ILE A 1 87 ? 6.669 9.666 3.406 1.00 93.44 87 ILE A C 1
ATOM 694 O O . ILE A 1 87 ? 7.567 8.981 2.920 1.00 93.44 87 ILE A O 1
ATOM 698 N N . TYR A 1 88 ? 5.391 9.532 3.037 1.00 91.94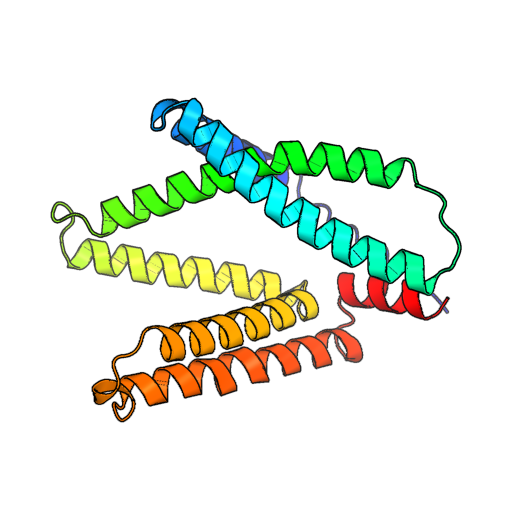 88 TYR A N 1
ATOM 699 C CA . TYR A 1 88 ? 4.947 8.530 2.066 1.00 91.94 88 TYR A CA 1
ATOM 700 C C . TYR A 1 88 ? 5.569 8.740 0.688 1.00 91.94 88 TYR A C 1
ATOM 702 O O . TYR A 1 88 ? 6.047 7.779 0.086 1.00 91.94 88 TYR A O 1
ATOM 710 N N . TYR A 1 89 ? 5.609 9.985 0.206 1.00 94.50 89 TYR A N 1
ATOM 711 C CA . TYR A 1 89 ? 6.251 10.297 -1.067 1.00 94.50 89 TYR A CA 1
ATOM 712 C C . TYR A 1 89 ? 7.736 9.918 -1.052 1.00 94.50 89 TYR A C 1
ATOM 714 O O . TYR A 1 89 ? 8.210 9.246 -1.964 1.00 94.50 89 TYR A O 1
ATOM 722 N N . SER A 1 90 ? 8.456 10.288 0.010 1.00 95.75 90 SER A N 1
ATOM 723 C CA . SER A 1 90 ? 9.893 10.025 0.136 1.00 95.75 90 SER A CA 1
ATOM 724 C C . SER A 1 90 ? 10.212 8.532 0.150 1.00 95.75 90 SER A C 1
ATOM 726 O O . SER A 1 90 ? 11.126 8.090 -0.540 1.00 95.75 90 SER A O 1
ATOM 728 N N . ILE A 1 91 ? 9.429 7.742 0.890 1.00 93.94 91 ILE A N 1
ATOM 729 C CA . ILE A 1 91 ? 9.550 6.279 0.890 1.00 93.94 91 ILE A CA 1
ATOM 730 C C . ILE A 1 91 ? 9.285 5.727 -0.518 1.00 93.94 91 ILE A C 1
ATOM 732 O O . ILE A 1 91 ? 10.047 4.892 -1.002 1.00 93.94 91 ILE A O 1
ATOM 736 N N . GLY A 1 92 ? 8.248 6.220 -1.203 1.00 93.44 92 GLY A N 1
ATOM 737 C CA . GLY A 1 92 ? 7.930 5.821 -2.575 1.00 93.44 92 GLY A CA 1
ATOM 738 C C . GLY A 1 92 ? 9.057 6.117 -3.569 1.00 93.44 92 GLY A C 1
ATOM 739 O O . GLY A 1 92 ? 9.370 5.270 -4.401 1.00 93.44 92 GLY A O 1
ATOM 740 N N . VAL A 1 93 ? 9.711 7.277 -3.448 1.00 94.50 93 VAL A N 1
ATOM 741 C CA . VAL A 1 93 ? 10.880 7.649 -4.264 1.00 94.50 93 VAL A CA 1
ATOM 742 C C . VAL A 1 93 ? 12.034 6.676 -4.047 1.00 94.50 93 VAL A C 1
ATOM 744 O O . VAL A 1 93 ? 12.570 6.160 -5.023 1.00 94.50 93 VAL A O 1
ATOM 747 N N . VAL A 1 94 ? 12.379 6.379 -2.790 1.00 95.62 94 VAL A N 1
ATOM 748 C CA . VAL A 1 94 ? 13.456 5.429 -2.465 1.00 95.62 94 VAL A CA 1
ATOM 749 C C . VAL A 1 94 ? 13.152 4.048 -3.043 1.00 95.62 94 VAL A C 1
ATOM 751 O O . VAL A 1 94 ? 14.012 3.451 -3.682 1.00 95.62 94 VAL A O 1
ATOM 754 N N . ILE A 1 95 ? 11.925 3.549 -2.869 1.00 92.50 95 ILE A N 1
ATOM 755 C CA . ILE A 1 95 ? 11.512 2.247 -3.412 1.00 92.50 95 ILE A CA 1
ATOM 756 C C . ILE A 1 95 ? 11.619 2.236 -4.940 1.00 92.50 95 ILE A C 1
ATOM 758 O O . ILE A 1 95 ? 12.136 1.276 -5.509 1.00 92.50 95 ILE A O 1
ATOM 762 N N . ASN A 1 96 ? 11.158 3.297 -5.606 1.00 93.44 96 ASN A N 1
ATOM 763 C CA . ASN A 1 96 ? 11.226 3.407 -7.058 1.00 93.44 96 ASN A CA 1
ATOM 764 C C . ASN A 1 96 ? 12.675 3.450 -7.565 1.00 93.44 96 ASN A C 1
ATOM 766 O O . ASN A 1 96 ? 12.995 2.790 -8.548 1.00 93.44 96 ASN A O 1
ATOM 770 N N . ASP A 1 97 ? 13.560 4.178 -6.889 1.00 93.25 97 ASP A N 1
ATOM 771 C CA . ASP A 1 97 ? 14.964 4.286 -7.299 1.00 93.25 97 ASP A CA 1
ATOM 772 C C . ASP A 1 97 ? 15.723 2.981 -7.058 1.00 93.25 97 ASP A C 1
ATOM 774 O O . ASP A 1 97 ? 16.483 2.548 -7.922 1.00 93.25 97 ASP A O 1
ATOM 778 N N . VAL A 1 98 ? 15.438 2.284 -5.953 1.00 88.81 98 VAL A N 1
ATOM 779 C CA . VAL A 1 98 ? 15.929 0.917 -5.727 1.00 88.81 98 VAL A CA 1
ATOM 780 C C . VAL A 1 98 ? 15.420 -0.025 -6.819 1.00 88.81 98 VAL A C 1
ATOM 782 O O . VAL A 1 98 ? 16.199 -0.802 -7.364 1.00 88.81 98 VAL A O 1
ATOM 785 N N . TYR A 1 99 ? 14.142 0.059 -7.190 1.00 90.06 99 TYR A N 1
ATOM 786 C CA . TYR A 1 99 ? 13.571 -0.753 -8.265 1.00 90.06 99 TYR A CA 1
ATOM 787 C C . TYR A 1 99 ? 14.263 -0.498 -9.613 1.00 90.06 99 TYR A C 1
ATOM 789 O O . TYR A 1 99 ? 14.664 -1.443 -10.296 1.00 90.06 99 TYR A O 1
ATOM 797 N N . LEU A 1 100 ? 14.460 0.771 -9.981 1.00 91.00 100 LEU A N 1
ATOM 798 C CA . LEU A 1 100 ? 15.167 1.149 -11.206 1.00 91.00 100 LEU A CA 1
ATOM 799 C C . LEU A 1 100 ? 16.630 0.692 -11.181 1.00 91.00 100 LEU A C 1
ATOM 801 O O . LEU A 1 100 ? 17.134 0.205 -12.192 1.00 91.00 100 LEU A O 1
ATOM 805 N N . TYR A 1 101 ? 17.292 0.784 -10.027 1.00 87.50 101 TYR A N 1
ATOM 806 C CA . TYR A 1 101 ? 18.657 0.303 -9.841 1.00 87.50 101 TYR A CA 1
ATOM 807 C C . TYR A 1 101 ? 18.758 -1.218 -10.024 1.00 87.50 101 TYR A C 1
ATOM 809 O O . TYR A 1 101 ? 19.608 -1.685 -10.782 1.00 87.50 101 TYR A O 1
ATOM 817 N N . VAL A 1 102 ? 17.841 -1.988 -9.424 1.00 82.94 102 VAL A N 1
ATOM 818 C CA . VAL A 1 102 ? 17.768 -3.458 -9.550 1.00 82.94 102 VAL A CA 1
ATOM 819 C C . VAL A 1 102 ? 17.499 -3.909 -10.990 1.00 82.94 102 VAL A C 1
ATOM 821 O O . VAL A 1 102 ? 17.971 -4.972 -11.400 1.00 82.94 102 VAL A O 1
ATOM 824 N N . LYS A 1 103 ? 16.766 -3.101 -11.765 1.00 84.75 103 LYS A N 1
ATOM 825 C CA . LYS A 1 103 ? 16.495 -3.337 -13.191 1.00 84.75 103 LYS A CA 1
ATOM 826 C C . LYS A 1 103 ? 17.641 -2.887 -14.106 1.00 84.75 103 LYS A C 1
ATOM 828 O O . LYS A 1 103 ? 17.666 -3.261 -15.278 1.00 84.75 103 LYS A O 1
ATOM 833 N N . SER A 1 104 ? 18.566 -2.066 -13.611 1.00 85.81 104 SER A N 1
ATOM 834 C CA . SER A 1 104 ? 19.641 -1.523 -14.436 1.00 85.81 104 SER A CA 1
ATOM 835 C C . SER A 1 104 ? 20.590 -2.636 -14.908 1.00 85.81 104 SER A C 1
ATOM 837 O O . SER A 1 104 ? 20.853 -3.585 -14.166 1.00 85.81 104 SER A O 1
ATOM 839 N N . PRO A 1 105 ? 21.164 -2.521 -16.120 1.00 84.56 105 PRO A N 1
ATOM 840 C CA . PRO A 1 105 ? 22.053 -3.544 -16.677 1.00 84.56 105 PRO A CA 1
ATOM 841 C C . PRO A 1 105 ? 23.387 -3.672 -15.921 1.00 84.56 105 PRO A C 1
ATOM 843 O O . PRO A 1 105 ? 24.196 -4.534 -16.246 1.00 84.56 105 PRO A O 1
ATOM 846 N N . THR A 1 106 ? 23.634 -2.814 -14.927 1.00 87.81 106 THR A N 1
ATOM 847 C CA . THR A 1 106 ? 24.879 -2.802 -14.150 1.00 87.81 106 THR A CA 1
ATOM 848 C C . THR A 1 106 ? 24.966 -3.955 -13.152 1.00 87.81 106 THR A C 1
ATOM 850 O O . THR A 1 106 ? 26.063 -4.413 -12.838 1.00 87.81 106 THR A O 1
ATOM 853 N N . ILE A 1 107 ? 23.828 -4.462 -12.672 1.00 86.62 107 ILE A N 1
ATOM 854 C CA . ILE A 1 107 ? 23.784 -5.586 -11.737 1.00 86.62 107 ILE A CA 1
ATOM 855 C C . ILE A 1 107 ? 23.685 -6.885 -12.532 1.00 86.62 107 ILE A C 1
ATOM 857 O O . ILE A 1 107 ? 22.816 -7.044 -13.389 1.00 86.62 107 ILE A O 1
ATOM 861 N N . SER A 1 108 ? 24.544 -7.858 -12.218 1.00 92.56 108 SER A N 1
ATOM 862 C CA . SER A 1 108 ? 24.436 -9.185 -12.831 1.00 92.56 108 SER A CA 1
ATOM 863 C C . SER A 1 108 ? 23.049 -9.795 -12.574 1.00 92.56 108 SER A C 1
ATOM 865 O O . SER A 1 108 ? 22.489 -9.661 -11.480 1.00 92.56 108 SER A O 1
ATOM 867 N N . ARG A 1 109 ? 22.522 -10.541 -13.549 1.00 89.50 109 ARG A N 1
ATOM 868 C CA . ARG A 1 109 ? 21.215 -11.210 -13.445 1.00 89.50 109 ARG A CA 1
ATOM 869 C C . ARG A 1 109 ? 21.068 -12.043 -12.162 1.00 89.50 109 ARG A C 1
ATOM 871 O O . ARG A 1 109 ? 20.006 -12.021 -11.547 1.00 89.50 109 ARG A O 1
ATOM 878 N N . ASN A 1 110 ? 22.137 -12.718 -11.734 1.00 91.38 110 ASN A N 1
ATOM 879 C CA . ASN A 1 110 ? 22.148 -13.552 -10.527 1.00 91.38 110 ASN A CA 1
ATOM 880 C C . ASN A 1 110 ? 21.957 -12.721 -9.252 1.00 91.38 110 ASN A C 1
ATOM 882 O O . ASN A 1 110 ? 21.147 -13.077 -8.399 1.00 91.38 110 ASN A O 1
ATOM 886 N N . TRP A 1 111 ? 22.651 -11.585 -9.147 1.00 91.06 111 TRP A N 1
ATOM 887 C CA . TRP A 1 111 ? 22.502 -10.666 -8.017 1.00 91.06 111 TRP A CA 1
ATOM 888 C C . TRP A 1 111 ? 21.116 -10.015 -7.983 1.00 91.06 111 TRP A C 1
ATOM 890 O O . TRP A 1 111 ? 20.506 -9.954 -6.919 1.00 91.06 111 TRP A O 1
ATOM 900 N N . SER A 1 112 ? 20.583 -9.592 -9.133 1.00 85.00 112 SER A N 1
ATOM 901 C CA . SER A 1 112 ? 19.227 -9.026 -9.217 1.00 85.00 112 SER A CA 1
ATOM 902 C C . SER A 1 112 ? 18.161 -10.044 -8.777 1.00 85.00 112 SER A C 1
ATOM 904 O O . SER A 1 112 ? 17.292 -9.729 -7.956 1.00 85.00 112 SER A O 1
ATOM 906 N N . ALA A 1 113 ? 18.280 -11.301 -9.226 1.00 88.75 113 ALA A N 1
ATOM 907 C CA . ALA A 1 113 ? 17.402 -12.390 -8.803 1.00 88.75 113 ALA A CA 1
ATOM 908 C C . ALA A 1 113 ? 17.507 -12.665 -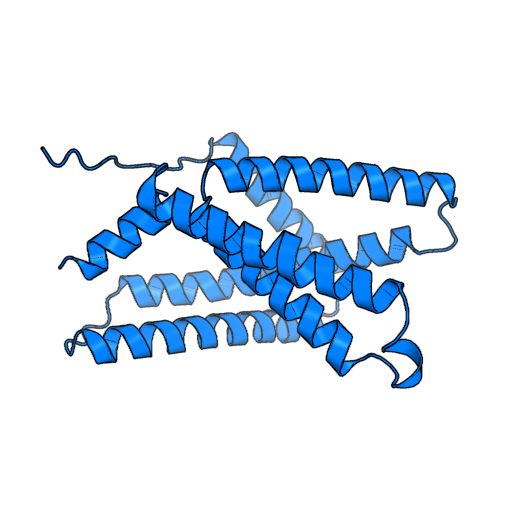7.293 1.00 88.75 113 ALA A C 1
ATOM 910 O O . ALA A 1 113 ? 16.484 -12.748 -6.613 1.00 88.75 113 ALA A O 1
ATOM 911 N N . PHE A 1 114 ? 18.729 -12.740 -6.755 1.00 92.00 114 PHE A N 1
ATOM 912 C CA . PHE A 1 114 ? 18.965 -12.949 -5.327 1.00 92.00 114 PHE A CA 1
ATOM 913 C C . PHE A 1 114 ? 18.347 -11.836 -4.471 1.00 92.00 114 PHE A C 1
ATOM 915 O O . PHE A 1 114 ? 17.579 -12.128 -3.554 1.00 92.00 114 PHE A O 1
ATOM 922 N N . ILE A 1 115 ? 18.616 -10.566 -4.800 1.00 88.94 115 ILE A N 1
ATOM 923 C CA . ILE A 1 115 ? 18.062 -9.407 -4.081 1.00 88.94 115 ILE A CA 1
ATOM 924 C C . ILE A 1 115 ? 16.533 -9.437 -4.127 1.00 88.94 115 ILE A C 1
ATOM 926 O O . ILE A 1 115 ? 15.887 -9.200 -3.106 1.00 88.94 115 ILE A O 1
ATOM 930 N N . THR A 1 116 ? 15.946 -9.775 -5.276 1.00 87.00 116 THR A N 1
ATOM 931 C CA . THR A 1 116 ? 14.489 -9.844 -5.439 1.00 87.00 116 THR A CA 1
ATOM 932 C C . THR A 1 116 ? 13.875 -10.926 -4.549 1.00 87.00 116 THR A C 1
ATOM 934 O O . THR A 1 116 ? 12.962 -10.637 -3.777 1.00 87.00 116 THR A O 1
ATOM 937 N N . VAL A 1 117 ? 14.399 -12.156 -4.592 1.00 91.25 117 VAL A N 1
ATOM 938 C CA . VAL A 1 117 ? 13.902 -13.277 -3.773 1.00 91.25 117 VAL A CA 1
ATOM 939 C C . VAL A 1 117 ? 14.069 -12.988 -2.282 1.00 91.25 117 VAL A C 1
ATOM 941 O O . VAL A 1 117 ? 13.135 -13.182 -1.503 1.00 91.25 117 VAL A O 1
ATOM 944 N N . PHE A 1 118 ? 15.230 -12.469 -1.881 1.00 92.44 118 PHE A N 1
ATOM 945 C CA . PHE A 1 118 ? 15.498 -12.107 -0.493 1.00 92.44 118 PHE A CA 1
ATOM 946 C C . PHE A 1 118 ? 14.560 -10.997 0.003 1.00 92.44 118 PHE A C 1
ATOM 948 O O . PHE A 1 118 ? 14.016 -11.080 1.106 1.00 92.44 118 PHE A O 1
ATOM 955 N N . SER A 1 119 ? 14.292 -9.993 -0.835 1.00 87.44 119 SER A N 1
ATOM 956 C CA . SER A 1 119 ? 13.342 -8.920 -0.521 1.00 87.44 119 SER A CA 1
ATOM 957 C C . SER A 1 119 ? 11.914 -9.447 -0.365 1.00 87.44 119 SER A C 1
ATOM 959 O O . SER A 1 119 ? 11.222 -9.061 0.578 1.00 87.44 119 SER A O 1
ATOM 961 N N . ILE A 1 120 ? 11.481 -10.366 -1.240 1.00 90.62 120 ILE A N 1
ATOM 962 C CA . ILE A 1 120 ? 10.169 -11.028 -1.141 1.00 90.62 120 ILE A CA 1
ATOM 963 C C . ILE A 1 120 ? 10.060 -11.807 0.172 1.00 90.62 120 ILE A C 1
ATOM 965 O O . ILE A 1 120 ? 9.031 -11.723 0.842 1.00 90.62 120 ILE A O 1
ATOM 969 N N . LEU A 1 121 ? 11.114 -12.523 0.575 1.00 92.56 121 LEU A N 1
ATOM 970 C CA . LEU A 1 121 ? 11.135 -13.270 1.833 1.00 92.56 121 LEU A CA 1
ATOM 971 C C . LEU A 1 121 ? 10.966 -12.342 3.044 1.00 92.56 121 LEU A C 1
ATOM 973 O O . LEU A 1 121 ? 10.106 -12.588 3.891 1.00 92.56 121 LEU A O 1
ATOM 977 N N . ILE A 1 122 ? 11.744 -11.256 3.112 1.00 92.62 122 ILE A N 1
ATOM 978 C CA . ILE A 1 122 ? 11.645 -10.272 4.200 1.00 92.62 122 ILE A CA 1
ATOM 979 C C . ILE A 1 122 ? 10.249 -9.650 4.234 1.00 92.62 122 ILE A C 1
ATOM 981 O O . ILE A 1 122 ? 9.626 -9.582 5.296 1.00 92.62 122 ILE A O 1
ATOM 985 N N . LEU A 1 123 ? 9.731 -9.224 3.080 1.00 89.44 123 LEU A N 1
ATOM 986 C CA . LEU A 1 123 ? 8.399 -8.638 2.990 1.00 89.44 123 LEU A CA 1
ATOM 987 C C . LEU A 1 123 ? 7.323 -9.642 3.425 1.00 89.44 123 LEU A C 1
ATOM 989 O O . LEU A 1 123 ? 6.418 -9.280 4.174 1.00 89.44 123 LEU A O 1
ATOM 993 N N . GLY A 1 124 ? 7.453 -10.909 3.028 1.00 89.31 124 GLY A N 1
ATOM 994 C CA . GLY A 1 124 ? 6.570 -11.995 3.442 1.00 89.31 124 GLY A CA 1
ATOM 995 C C . GLY A 1 124 ? 6.551 -12.192 4.958 1.00 89.31 124 GLY A C 1
ATOM 996 O O . GLY A 1 124 ? 5.475 -12.276 5.548 1.00 89.31 124 GLY A O 1
ATOM 997 N N . LEU A 1 125 ? 7.718 -12.182 5.611 1.00 88.81 125 LEU A N 1
ATOM 998 C CA . LEU A 1 125 ? 7.825 -12.279 7.072 1.00 88.81 125 LEU A CA 1
ATOM 999 C C . LEU A 1 125 ? 7.184 -11.079 7.782 1.00 88.81 125 LEU A C 1
ATOM 1001 O O . LEU A 1 125 ? 6.461 -11.251 8.766 1.00 88.81 125 LEU A O 1
ATOM 1005 N N . LEU A 1 126 ? 7.404 -9.865 7.270 1.00 87.69 126 LEU A N 1
ATOM 1006 C CA . LEU A 1 126 ? 6.794 -8.650 7.815 1.00 87.69 126 LEU A CA 1
ATOM 1007 C C . LEU A 1 126 ? 5.268 -8.680 7.682 1.00 87.69 126 LEU A C 1
ATOM 1009 O O . LEU A 1 126 ? 4.555 -8.426 8.653 1.00 87.69 126 LEU A O 1
ATOM 1013 N N . LEU A 1 127 ? 4.758 -9.035 6.502 1.00 86.69 127 LEU A N 1
ATOM 1014 C CA . LEU A 1 127 ? 3.324 -9.161 6.248 1.00 86.69 127 LEU A CA 1
ATOM 1015 C C . LEU A 1 127 ? 2.695 -10.271 7.096 1.00 86.69 127 LEU A C 1
ATOM 1017 O O . LEU A 1 127 ? 1.600 -10.084 7.623 1.00 86.69 127 LEU A O 1
ATOM 1021 N N . PHE A 1 128 ? 3.397 -11.386 7.302 1.00 88.12 128 PHE A N 1
ATOM 1022 C CA . PHE A 1 128 ? 2.955 -12.450 8.200 1.00 88.12 128 PHE A CA 1
ATOM 1023 C C . PHE A 1 128 ? 2.836 -11.958 9.648 1.00 88.12 128 PHE A C 1
ATOM 1025 O O . PHE A 1 128 ? 1.822 -12.195 10.305 1.00 88.12 128 PHE A O 1
ATOM 1032 N N . TYR A 1 129 ? 3.819 -11.200 10.135 1.00 85.38 129 TYR A N 1
ATOM 1033 C CA . TYR A 1 129 ? 3.747 -10.589 11.461 1.00 85.38 129 TYR A CA 1
ATOM 1034 C C . TYR A 1 129 ? 2.571 -9.611 11.594 1.00 85.38 129 TYR A C 1
ATOM 1036 O O . TYR A 1 129 ? 1.871 -9.610 12.609 1.00 85.38 129 TYR A O 1
ATOM 1044 N N . VAL A 1 130 ? 2.319 -8.795 10.564 1.00 83.38 130 VAL A N 1
ATOM 1045 C CA . VAL A 1 130 ? 1.157 -7.894 10.521 1.00 83.38 130 VAL A CA 1
ATOM 1046 C C . VAL A 1 130 ? -0.145 -8.693 10.549 1.00 83.38 130 VAL A C 1
ATOM 1048 O O . VAL A 1 130 ? -1.027 -8.362 11.340 1.00 83.38 130 VAL A O 1
ATOM 1051 N N . ARG A 1 131 ? -0.246 -9.778 9.773 1.00 87.44 131 ARG A N 1
ATOM 1052 C CA . ARG A 1 131 ? -1.411 -10.675 9.753 1.00 87.44 131 ARG A CA 1
ATOM 1053 C C . ARG A 1 131 ? -1.727 -11.251 11.132 1.00 87.44 131 ARG A C 1
ATOM 1055 O O . ARG A 1 131 ? -2.899 -11.358 11.478 1.00 87.44 131 ARG A O 1
ATOM 1062 N N . LEU A 1 132 ? -0.712 -11.608 11.923 1.00 82.19 132 LEU A N 1
ATOM 1063 C CA . LEU A 1 132 ? -0.914 -12.138 13.278 1.00 82.19 132 LEU A CA 1
ATOM 1064 C C . LEU A 1 132 ? -1.529 -11.112 14.239 1.00 82.19 132 LEU A C 1
ATOM 1066 O O . LEU A 1 132 ? -2.187 -11.496 15.198 1.00 82.19 132 LEU A O 1
ATOM 1070 N N . LYS A 1 133 ? -1.304 -9.812 14.015 1.00 82.19 133 LYS A N 1
ATOM 1071 C CA . LYS A 1 133 ? -1.757 -8.750 14.930 1.00 82.19 133 LYS A CA 1
ATOM 1072 C C . LYS A 1 133 ? -2.994 -7.999 14.458 1.00 82.19 133 LYS A C 1
ATOM 1074 O O . LYS A 1 133 ? -3.763 -7.527 15.289 1.00 82.19 133 LYS A O 1
ATOM 1079 N N . PHE A 1 134 ? -3.141 -7.848 13.149 1.00 84.62 134 PHE A N 1
ATOM 1080 C CA . PHE A 1 134 ? -4.167 -7.032 12.508 1.00 84.62 134 PHE A CA 1
ATOM 1081 C C . PHE A 1 134 ? -4.846 -7.830 11.396 1.00 84.62 134 PHE A C 1
ATOM 1083 O O . PHE A 1 134 ? -4.857 -7.415 10.236 1.00 84.62 134 PHE A O 1
ATOM 1090 N N . ARG A 1 135 ? -5.354 -9.019 11.733 1.00 87.62 135 ARG A N 1
ATOM 1091 C CA . ARG A 1 135 ? -5.897 -9.971 10.760 1.00 87.62 135 ARG A CA 1
ATOM 1092 C C . ARG A 1 135 ? -7.049 -9.386 9.936 1.00 87.62 135 ARG A C 1
ATOM 1094 O O . ARG A 1 135 ? -7.104 -9.635 8.738 1.00 87.62 135 ARG A O 1
ATOM 1101 N N . CYS A 1 136 ? -7.909 -8.558 10.530 1.00 86.31 136 CYS A N 1
ATOM 1102 C CA . CYS A 1 136 ? -9.025 -7.935 9.817 1.00 86.31 136 CYS A CA 1
ATOM 1103 C C . CYS A 1 136 ? -8.532 -6.873 8.823 1.00 86.31 136 CYS A C 1
ATOM 1105 O O . CYS A 1 136 ? -8.899 -6.902 7.651 1.00 86.31 136 CYS A O 1
ATOM 1107 N N . VAL A 1 137 ? -7.632 -5.982 9.257 1.00 85.94 137 VAL A N 1
ATOM 1108 C CA . VAL A 1 137 ? -7.037 -4.961 8.371 1.00 85.94 137 VAL A CA 1
ATOM 1109 C C . VAL A 1 137 ? -6.248 -5.618 7.241 1.00 85.94 137 VAL A C 1
ATOM 1111 O O . VAL A 1 137 ? -6.365 -5.214 6.085 1.00 85.94 137 VAL A O 1
ATOM 1114 N N . TYR A 1 138 ? -5.482 -6.657 7.571 1.00 89.81 138 TYR A N 1
ATOM 1115 C CA . TYR A 1 138 ? -4.746 -7.453 6.602 1.00 89.81 138 TYR A CA 1
ATOM 1116 C C . TYR A 1 138 ? -5.697 -8.090 5.582 1.00 89.81 138 TYR A C 1
ATOM 1118 O O . TYR A 1 138 ? -5.498 -7.913 4.385 1.00 89.81 138 TYR A O 1
ATOM 1126 N N . GLY A 1 139 ? -6.785 -8.722 6.032 1.00 91.38 139 GLY A N 1
ATOM 1127 C CA . GLY A 1 139 ? -7.771 -9.332 5.143 1.00 91.38 139 GLY A CA 1
ATOM 1128 C C . GLY A 1 139 ? -8.468 -8.332 4.212 1.00 91.38 139 GLY A C 1
ATOM 1129 O O . GLY A 1 139 ? -8.616 -8.604 3.023 1.00 91.38 139 GLY A O 1
ATOM 1130 N N . ILE A 1 140 ? -8.809 -7.132 4.706 1.00 90.81 140 ILE A N 1
ATOM 1131 C CA . ILE A 1 140 ? -9.333 -6.040 3.861 1.00 90.81 140 ILE A CA 1
ATOM 1132 C C . ILE A 1 140 ? -8.306 -5.648 2.799 1.00 90.81 140 ILE A C 1
ATOM 1134 O O . ILE A 1 140 ? -8.662 -5.482 1.633 1.00 90.81 140 ILE A O 1
ATOM 1138 N N . SER A 1 141 ? -7.034 -5.512 3.185 1.00 91.38 141 SER A N 1
ATOM 1139 C CA . SER A 1 141 ? -5.977 -5.148 2.242 1.00 91.38 141 SER A CA 1
ATOM 1140 C C . SER A 1 141 ? -5.749 -6.221 1.175 1.00 91.38 141 SER A C 1
ATOM 1142 O O . SER A 1 141 ? -5.608 -5.878 0.007 1.00 91.38 141 SER A O 1
ATOM 1144 N N . GLU A 1 142 ? -5.796 -7.508 1.532 1.00 92.81 142 GLU A N 1
ATOM 1145 C CA . GLU A 1 142 ? -5.682 -8.607 0.567 1.00 92.81 142 GLU A CA 1
ATOM 1146 C C . GLU A 1 142 ? -6.834 -8.611 -0.429 1.00 92.81 142 GLU A C 1
ATOM 1148 O O . GLU A 1 142 ? -6.596 -8.692 -1.632 1.00 92.81 142 GLU A O 1
ATOM 1153 N N . ALA A 1 143 ? -8.071 -8.465 0.054 1.00 94.44 143 ALA A N 1
ATOM 1154 C CA . ALA A 1 143 ? -9.234 -8.417 -0.819 1.00 94.44 143 ALA A CA 1
ATOM 1155 C C . ALA A 1 143 ? -9.179 -7.209 -1.765 1.00 94.44 143 ALA A C 1
ATOM 1157 O O . ALA A 1 143 ? -9.404 -7.355 -2.965 1.00 94.44 143 ALA A O 1
ATOM 1158 N N . ALA A 1 144 ? -8.805 -6.031 -1.256 1.00 91.69 144 ALA A N 1
ATOM 1159 C CA . ALA A 1 144 ? -8.651 -4.832 -2.073 1.00 91.69 144 ALA A CA 1
ATOM 1160 C C . ALA A 1 144 ? -7.550 -4.987 -3.137 1.00 91.69 144 ALA A C 1
ATOM 1162 O O . ALA A 1 144 ? -7.770 -4.646 -4.298 1.00 91.69 144 ALA A O 1
ATOM 1163 N N . VAL A 1 145 ? -6.386 -5.534 -2.766 1.00 92.75 145 VAL A N 1
ATOM 1164 C CA . VAL A 1 145 ? -5.278 -5.789 -3.701 1.00 92.75 145 VAL A CA 1
ATOM 1165 C C . VAL A 1 145 ? -5.670 -6.838 -4.741 1.00 92.75 145 VAL A C 1
ATOM 1167 O O . VAL A 1 145 ? -5.386 -6.646 -5.919 1.00 92.75 145 VAL A O 1
ATOM 1170 N N . GLY A 1 146 ? -6.369 -7.906 -4.347 1.00 94.44 146 GLY A N 1
ATOM 1171 C CA . GLY A 1 146 ? -6.887 -8.911 -5.275 1.00 94.44 146 GLY A CA 1
ATOM 1172 C C . GLY A 1 146 ? -7.838 -8.310 -6.311 1.00 94.44 146 GLY A C 1
ATOM 1173 O O . GLY A 1 146 ? -7.640 -8.502 -7.509 1.00 94.44 146 GLY A O 1
ATOM 1174 N N . ILE A 1 147 ? -8.811 -7.505 -5.871 1.00 93.81 147 ILE A N 1
ATOM 1175 C CA . ILE A 1 147 ? -9.732 -6.796 -6.774 1.00 93.81 147 ILE A CA 1
ATOM 1176 C C . ILE A 1 147 ? -8.960 -5.855 -7.702 1.00 93.81 147 ILE A C 1
ATOM 1178 O O . ILE A 1 147 ? -9.189 -5.866 -8.909 1.00 93.81 147 ILE A O 1
ATOM 1182 N N . PHE A 1 148 ? -8.018 -5.075 -7.167 1.00 93.25 148 PHE A N 1
ATOM 1183 C CA . PHE A 1 148 ? -7.220 -4.146 -7.964 1.00 93.25 148 PHE A CA 1
ATOM 1184 C C . PHE A 1 148 ? -6.383 -4.863 -9.031 1.00 93.25 148 PHE A C 1
ATOM 1186 O O . PHE A 1 148 ? -6.379 -4.432 -10.181 1.00 93.25 148 PHE A O 1
ATOM 1193 N N . ILE A 1 149 ? -5.718 -5.971 -8.686 1.00 91.75 149 ILE A N 1
ATOM 1194 C CA . ILE A 1 149 ? -4.938 -6.777 -9.638 1.00 91.75 149 ILE A CA 1
ATOM 1195 C C . ILE A 1 149 ? -5.845 -7.334 -10.735 1.00 91.75 149 ILE A C 1
ATOM 1197 O O . ILE A 1 149 ? -5.500 -7.233 -11.911 1.00 91.75 149 ILE A O 1
ATOM 1201 N N . ALA A 1 150 ? -7.007 -7.883 -10.371 1.00 92.75 150 ALA A N 1
ATOM 1202 C CA . ALA A 1 150 ? -7.961 -8.406 -11.342 1.00 92.75 150 ALA A CA 1
ATOM 1203 C C . ALA A 1 150 ? -8.464 -7.301 -12.286 1.00 92.75 150 ALA A C 1
ATOM 1205 O O . ALA A 1 150 ? -8.406 -7.464 -13.502 1.00 92.75 150 ALA A O 1
ATOM 1206 N N . MET A 1 151 ? -8.877 -6.149 -11.744 1.00 93.56 151 MET A N 1
ATOM 1207 C CA . MET A 1 151 ? -9.313 -4.996 -12.539 1.00 93.56 151 MET A CA 1
ATOM 1208 C C . MET A 1 151 ? -8.204 -4.493 -13.462 1.00 93.56 151 MET A C 1
ATOM 1210 O O . MET A 1 151 ? -8.438 -4.299 -14.651 1.00 93.56 151 MET A O 1
ATOM 1214 N N . HIS A 1 152 ? -6.990 -4.315 -12.940 1.00 91.75 152 HIS A N 1
ATOM 1215 C CA . HIS A 1 152 ? -5.848 -3.868 -13.729 1.00 91.75 152 HIS A CA 1
ATOM 1216 C C . HIS A 1 152 ? -5.543 -4.854 -14.860 1.00 91.75 152 HIS A C 1
ATOM 1218 O O . HIS A 1 152 ? -5.321 -4.443 -15.996 1.00 91.75 152 HIS A O 1
ATOM 1224 N N . LYS A 1 153 ? -5.558 -6.164 -14.585 1.00 92.12 153 LYS A N 1
ATOM 1225 C CA . LYS A 1 153 ? -5.310 -7.169 -15.620 1.00 92.12 153 LYS A CA 1
ATOM 1226 C C . LYS A 1 153 ? -6.407 -7.160 -16.686 1.00 92.12 153 LYS A C 1
ATOM 1228 O O . LYS A 1 153 ? -6.071 -7.308 -17.844 1.00 92.12 153 LYS A O 1
ATOM 1233 N N . VAL A 1 154 ? -7.674 -6.935 -16.336 1.00 92.25 154 VAL A N 1
ATOM 1234 C CA . VAL A 1 154 ? -8.781 -6.861 -17.311 1.00 92.25 154 VAL A CA 1
ATOM 1235 C C . VAL A 1 154 ? -8.747 -5.580 -18.153 1.00 92.25 154 VAL A C 1
ATOM 1237 O O . VAL A 1 154 ? -9.053 -5.629 -19.336 1.00 92.25 154 VAL A O 1
ATOM 1240 N N . ILE A 1 155 ? -8.379 -4.434 -17.572 1.00 93.38 155 ILE A N 1
ATOM 1241 C CA . ILE A 1 155 ? -8.388 -3.140 -18.280 1.00 93.38 155 ILE A CA 1
ATOM 1242 C C . ILE A 1 155 ? -7.236 -3.026 -19.287 1.00 93.38 155 ILE A C 1
ATOM 1244 O O . ILE A 1 155 ? -7.405 -2.417 -20.339 1.00 93.38 155 ILE A O 1
ATOM 1248 N N . PHE A 1 156 ? -6.067 -3.580 -18.959 1.00 92.44 156 PHE A N 1
ATOM 1249 C CA . PHE A 1 156 ? -4.837 -3.384 -19.734 1.00 92.44 156 PHE A CA 1
ATOM 1250 C C . PHE A 1 156 ? -4.415 -4.602 -20.566 1.00 92.44 156 PHE A C 1
ATOM 1252 O O . PHE A 1 156 ? -3.310 -4.604 -21.103 1.00 92.44 156 PHE A O 1
ATOM 1259 N N . ILE A 1 157 ? -5.243 -5.646 -20.649 1.00 92.81 157 ILE A N 1
ATOM 1260 C CA . ILE A 1 157 ? -4.946 -6.822 -21.471 1.00 92.81 157 ILE A CA 1
ATOM 1261 C C . ILE A 1 157 ? -5.447 -6.635 -22.900 1.00 92.81 157 ILE A C 1
ATOM 1263 O O . ILE A 1 157 ? -6.538 -6.110 -23.126 1.00 92.81 157 ILE A O 1
ATOM 1267 N N . GLU A 1 158 ? -4.654 -7.083 -23.868 1.00 92.31 158 GLU A N 1
ATOM 1268 C CA . GLU A 1 158 ? -5.093 -7.136 -25.257 1.00 92.31 158 GLU A CA 1
ATOM 1269 C C . GLU A 1 158 ? -6.129 -8.260 -25.443 1.00 92.31 158 GLU A C 1
ATOM 1271 O O . GLU A 1 158 ? -6.041 -9.297 -24.778 1.00 92.31 158 GLU A O 1
ATOM 1276 N N . PRO A 1 159 ? -7.116 -8.118 -26.349 1.00 89.75 159 PRO A N 1
ATOM 1277 C CA . PRO A 1 159 ? -8.147 -9.140 -26.545 1.00 89.75 159 PRO A CA 1
ATOM 1278 C C . PRO A 1 159 ? -7.597 -10.538 -26.871 1.00 89.75 159 PRO A C 1
ATOM 1280 O O . PRO A 1 159 ? -8.190 -11.537 -26.468 1.00 89.75 159 PRO A O 1
ATOM 1283 N N . SER A 1 160 ? -6.457 -10.615 -27.565 1.00 90.69 160 SER A N 1
ATOM 1284 C CA . SER A 1 160 ? -5.756 -11.868 -27.882 1.00 90.69 160 SER A CA 1
ATOM 1285 C C . SER A 1 160 ? -5.254 -12.612 -26.644 1.00 90.69 160 SER A C 1
ATOM 1287 O O . SER A 1 160 ? -5.170 -13.839 -26.660 1.00 90.69 160 SER A O 1
ATOM 1289 N N . ASP A 1 161 ? -4.972 -11.895 -25.558 1.00 91.56 161 ASP A N 1
ATOM 1290 C CA . ASP A 1 161 ? -4.350 -12.458 -24.362 1.00 91.56 161 ASP A CA 1
ATOM 1291 C C . ASP A 1 161 ? -5.377 -12.952 -23.328 1.00 91.56 161 ASP A C 1
ATOM 1293 O O . ASP A 1 161 ?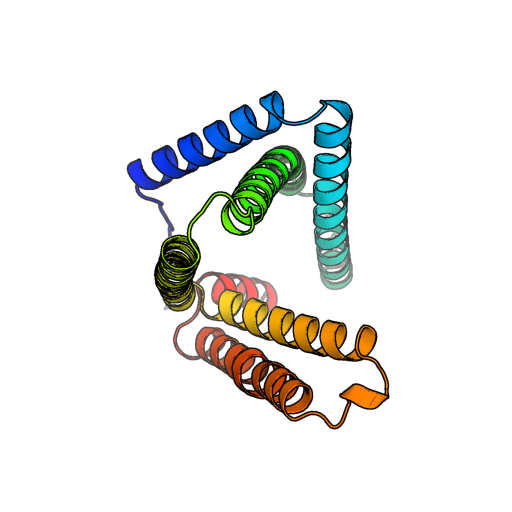 -5.007 -13.606 -22.348 1.00 91.56 161 ASP A O 1
ATOM 1297 N N . LEU A 1 162 ? -6.676 -12.703 -23.542 1.00 90.56 162 LEU A N 1
ATOM 1298 C CA . LEU A 1 162 ? -7.760 -13.092 -22.624 1.00 90.56 162 LEU A CA 1
ATOM 1299 C C . LEU A 1 162 ? -7.881 -14.607 -22.411 1.00 90.56 162 LEU A C 1
ATOM 1301 O O . LEU A 1 162 ? -8.401 -15.044 -21.386 1.00 90.56 162 LEU A O 1
ATOM 1305 N N . LEU A 1 163 ? -7.411 -15.407 -23.369 1.00 92.88 163 LEU A N 1
ATOM 1306 C CA . LEU A 1 163 ? -7.462 -16.872 -23.315 1.00 92.88 163 LEU A CA 1
ATOM 1307 C C . LEU A 1 163 ? -6.116 -17.502 -22.934 1.00 92.88 163 LEU A C 1
ATOM 1309 O O . LEU A 1 163 ? -5.956 -18.721 -22.995 1.00 92.88 163 LEU A O 1
ATOM 1313 N N . THR A 1 164 ? -5.135 -16.692 -22.535 1.00 95.19 164 THR A N 1
ATOM 1314 C CA . THR A 1 164 ? -3.822 -17.196 -22.128 1.00 95.19 164 THR A CA 1
ATOM 1315 C C . THR A 1 164 ? -3.875 -17.816 -20.734 1.00 95.19 164 THR A C 1
ATOM 1317 O O . THR A 1 164 ? -4.576 -17.348 -19.833 1.00 95.19 164 THR A O 1
ATOM 1320 N N . SER A 1 165 ? -3.072 -18.859 -20.511 1.00 95.12 165 SER A N 1
ATOM 1321 C CA . SER A 1 165 ? -2.931 -19.470 -19.184 1.00 95.12 165 SER A CA 1
ATOM 1322 C C . SER A 1 165 ? -2.442 -18.465 -18.137 1.00 95.12 165 SER A C 1
ATOM 1324 O O . SER A 1 165 ? -2.851 -18.540 -16.981 1.00 95.12 165 SER A O 1
ATOM 1326 N N . GLU A 1 166 ? -1.620 -17.490 -18.536 1.00 93.56 166 GLU A N 1
ATOM 1327 C CA . GLU A 1 166 ? -1.150 -16.421 -17.652 1.00 93.56 166 GLU A CA 1
ATOM 1328 C C . GLU A 1 166 ? -2.293 -15.550 -17.132 1.00 93.56 166 GLU A C 1
ATOM 1330 O O . GLU A 1 166 ? -2.333 -15.233 -15.941 1.00 93.56 166 GLU A O 1
ATOM 1335 N N . PHE A 1 167 ? -3.243 -15.186 -18.001 1.00 93.25 167 PHE A N 1
ATOM 1336 C CA . PHE A 1 167 ? -4.426 -14.441 -17.590 1.00 93.25 167 PHE A CA 1
ATOM 1337 C C . PHE A 1 167 ? -5.251 -15.238 -16.580 1.00 93.25 167 PHE A C 1
ATOM 1339 O O . PHE A 1 167 ? -5.558 -14.727 -15.501 1.00 93.25 167 PHE A O 1
ATOM 1346 N N . TYR A 1 168 ? -5.539 -16.508 -16.874 1.00 94.62 168 TYR A N 1
ATOM 1347 C CA . TYR A 1 168 ? -6.307 -17.359 -15.966 1.00 94.62 168 TYR A CA 1
ATOM 1348 C C . TYR A 1 168 ? -5.618 -17.551 -14.614 1.00 94.62 168 TYR A C 1
ATOM 1350 O O . TYR A 1 168 ? -6.273 -17.426 -13.581 1.00 94.62 168 TYR A O 1
ATOM 1358 N N . ILE A 1 169 ? -4.304 -17.791 -14.594 1.00 95.31 169 ILE A N 1
ATOM 1359 C CA . ILE A 1 169 ? -3.537 -17.920 -13.348 1.00 95.31 169 ILE A CA 1
ATOM 1360 C C . ILE A 1 169 ? -3.581 -16.613 -12.553 1.00 95.31 169 ILE A C 1
ATOM 1362 O O . ILE A 1 169 ? -3.787 -16.645 -11.338 1.00 95.31 169 ILE A O 1
ATOM 1366 N N . ALA A 1 170 ? -3.433 -15.463 -13.215 1.00 92.81 170 ALA A N 1
ATOM 1367 C CA . ALA A 1 170 ? -3.486 -14.162 -12.557 1.00 92.81 170 ALA A CA 1
ATOM 1368 C C . ALA A 1 170 ? -4.864 -13.893 -11.934 1.00 92.81 170 ALA A C 1
ATOM 1370 O O . ALA A 1 170 ? -4.944 -13.519 -10.762 1.00 92.81 170 ALA A O 1
ATOM 1371 N N . ILE A 1 171 ? -5.946 -14.133 -12.681 1.00 94.81 171 ILE A N 1
ATOM 1372 C CA . ILE A 1 171 ? -7.318 -13.947 -12.195 1.00 94.81 171 ILE A CA 1
ATOM 1373 C C . ILE A 1 171 ? -7.649 -14.932 -11.073 1.00 94.81 171 ILE A C 1
ATOM 1375 O O . ILE A 1 171 ? -8.225 -14.525 -10.067 1.00 94.81 171 ILE A O 1
ATOM 1379 N N . LEU A 1 172 ? -7.253 -16.200 -11.195 1.00 94.75 172 LEU A N 1
ATOM 1380 C CA . LEU A 1 172 ? -7.480 -17.217 -10.168 1.00 94.75 172 LEU A CA 1
ATOM 1381 C C . LEU A 1 172 ? -6.699 -16.915 -8.881 1.00 94.75 172 LEU A C 1
ATOM 1383 O O . LEU A 1 172 ? -7.232 -17.042 -7.780 1.00 94.75 172 LEU A O 1
ATOM 1387 N N . THR A 1 173 ? -5.454 -16.453 -9.006 1.00 95.38 173 THR A N 1
ATOM 1388 C CA . THR A 1 173 ? -4.650 -16.005 -7.860 1.00 95.38 173 THR A CA 1
ATOM 1389 C C . THR A 1 173 ? -5.297 -14.791 -7.195 1.00 95.38 173 THR A C 1
ATOM 1391 O O . THR A 1 173 ? -5.431 -14.746 -5.973 1.00 95.38 173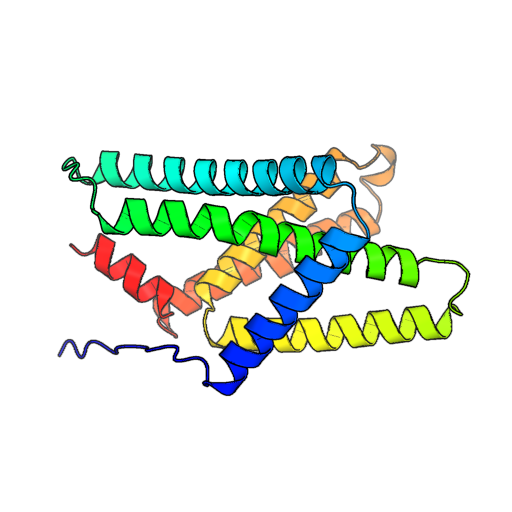 THR A O 1
ATOM 1394 N N . ALA A 1 174 ? -5.761 -13.819 -7.978 1.00 94.69 174 ALA A N 1
ATOM 1395 C CA . ALA A 1 174 ? -6.436 -12.646 -7.444 1.00 94.69 174 ALA A CA 1
ATOM 1396 C C . ALA A 1 174 ? -7.746 -13.009 -6.723 1.00 94.69 174 ALA A C 1
ATOM 1398 O O . ALA A 1 174 ? -7.969 -12.570 -5.596 1.00 94.69 174 ALA A O 1
ATOM 1399 N N . SER A 1 175 ? -8.598 -13.838 -7.324 1.00 93.19 175 SER A N 1
ATOM 1400 C CA . SER A 1 175 ? -9.904 -14.175 -6.756 1.00 93.19 175 SER A CA 1
ATOM 1401 C C . SER A 1 175 ? -9.796 -15.153 -5.583 1.00 93.19 175 SER A C 1
ATOM 1403 O O . SER A 1 175 ? -10.246 -14.848 -4.479 1.00 93.19 175 SER A O 1
ATOM 1405 N N . ILE A 1 176 ? -9.164 -16.310 -5.774 1.00 93.19 176 ILE A N 1
ATOM 1406 C CA . ILE A 1 176 ? -9.128 -17.367 -4.759 1.00 93.19 176 ILE A CA 1
ATOM 1407 C C . ILE A 1 176 ? -8.078 -17.049 -3.696 1.00 93.19 176 ILE A C 1
ATOM 1409 O O . ILE A 1 176 ? -8.355 -17.112 -2.499 1.00 93.19 176 ILE A O 1
ATOM 1413 N N . PHE A 1 177 ? -6.860 -16.698 -4.105 1.00 92.88 177 PHE A N 1
ATOM 1414 C CA . PHE A 1 177 ? -5.764 -16.588 -3.146 1.00 92.88 177 PHE A CA 1
ATOM 1415 C C . PHE A 1 177 ? -5.752 -15.260 -2.390 1.00 92.88 177 PHE A C 1
ATOM 1417 O O . PHE A 1 177 ? -5.336 -15.240 -1.234 1.00 92.88 177 PHE A O 1
ATOM 1424 N N . LEU A 1 178 ? -6.209 -14.165 -3.007 1.00 94.56 178 LEU A N 1
ATOM 1425 C CA . LEU A 1 178 ? -6.243 -12.853 -2.357 1.00 94.56 178 LEU A CA 1
ATOM 1426 C C . LEU A 1 178 ? -7.636 -12.496 -1.834 1.00 94.56 178 LEU A C 1
ATOM 1428 O O . LEU A 1 178 ? -7.770 -12.230 -0.643 1.00 94.56 178 LEU A O 1
ATOM 1432 N N . VAL A 1 179 ? -8.682 -12.524 -2.668 1.00 95.88 179 VAL A N 1
ATOM 1433 C CA . VAL A 1 179 ? -10.024 -12.083 -2.236 1.00 95.88 179 VAL A CA 1
ATOM 1434 C C . VAL A 1 179 ? -10.654 -13.041 -1.229 1.00 95.88 179 VAL A C 1
ATOM 1436 O O . VAL A 1 179 ? -11.022 -12.608 -0.136 1.00 95.88 179 VAL A O 1
ATOM 1439 N N . VAL A 1 180 ? -10.738 -14.339 -1.539 1.00 96.88 180 VAL A N 1
ATOM 1440 C CA . VAL A 1 180 ? -11.346 -15.317 -0.614 1.00 96.88 180 VAL A CA 1
ATOM 1441 C C . VAL A 1 180 ? -10.542 -15.420 0.684 1.00 96.88 180 VAL A C 1
ATOM 1443 O O . VAL A 1 180 ? -11.121 -15.378 1.769 1.00 96.88 180 VAL A O 1
ATOM 1446 N N . ARG A 1 181 ? -9.207 -15.470 0.600 1.00 94.56 181 ARG A N 1
ATOM 1447 C CA . ARG A 1 181 ? -8.336 -15.461 1.788 1.00 94.56 181 ARG A CA 1
ATOM 1448 C C . ARG A 1 181 ? -8.481 -14.182 2.609 1.00 94.56 181 ARG A C 1
ATOM 1450 O O . ARG A 1 181 ? -8.491 -14.240 3.838 1.00 94.56 181 ARG A O 1
ATOM 1457 N N . GLY A 1 182 ? -8.627 -13.042 1.939 1.00 94.94 182 GLY A N 1
ATOM 1458 C CA . GLY A 1 182 ? -8.885 -11.763 2.582 1.00 94.94 182 GLY A CA 1
ATOM 1459 C C . GLY A 1 182 ? -10.182 -11.788 3.388 1.00 94.94 182 GLY A C 1
ATOM 1460 O O . GLY A 1 182 ? -10.192 -11.390 4.554 1.00 94.94 182 GLY A O 1
ATOM 1461 N N . PHE A 1 183 ? -11.258 -12.339 2.818 1.00 94.69 183 PHE A N 1
ATOM 1462 C CA . PHE A 1 183 ? -12.528 -12.521 3.523 1.00 94.69 183 PHE A CA 1
ATOM 1463 C C . PHE A 1 183 ? -12.440 -13.505 4.692 1.00 94.69 183 PHE A C 1
ATOM 1465 O O . PHE A 1 183 ? -13.007 -13.215 5.745 1.00 94.69 183 PHE A O 1
ATOM 1472 N N . ASP A 1 184 ? -11.695 -14.607 4.568 1.00 94.19 184 ASP A N 1
ATOM 1473 C CA . ASP A 1 184 ? -11.446 -15.512 5.698 1.00 94.19 184 ASP A CA 1
ATOM 1474 C C . ASP A 1 184 ? -10.709 -14.789 6.837 1.00 94.19 184 ASP A C 1
ATOM 1476 O O . ASP A 1 184 ? -11.145 -14.808 7.987 1.00 94.19 184 ASP A O 1
ATOM 1480 N N . ASN A 1 185 ? -9.652 -14.040 6.518 1.00 92.88 185 ASN A N 1
ATOM 1481 C CA . ASN A 1 185 ? -8.923 -13.247 7.507 1.00 92.88 185 ASN A CA 1
ATOM 1482 C C . ASN A 1 185 ? -9.827 -12.190 8.182 1.00 92.88 185 ASN A C 1
ATOM 1484 O O . ASN A 1 185 ? -9.740 -12.002 9.399 1.00 92.88 185 ASN A O 1
ATOM 1488 N N . ILE A 1 186 ? -10.732 -11.543 7.439 1.00 91.81 186 ILE A N 1
ATOM 1489 C CA . ILE A 1 186 ? -11.743 -10.633 8.004 1.00 91.81 186 ILE A CA 1
ATOM 1490 C C . ILE A 1 186 ? -12.675 -11.383 8.955 1.00 91.81 186 ILE A C 1
ATOM 1492 O O . ILE A 1 186 ? -12.834 -10.969 10.104 1.00 91.81 186 ILE A O 1
ATOM 1496 N N . TYR A 1 187 ? -13.266 -12.490 8.504 1.00 90.56 187 TYR A N 1
ATOM 1497 C CA . TYR A 1 187 ? -14.191 -13.292 9.300 1.00 90.56 187 TYR A CA 1
ATOM 1498 C C . TYR A 1 187 ? -13.538 -13.769 10.598 1.00 90.56 187 TYR A C 1
ATOM 1500 O O . TYR A 1 187 ? -14.081 -13.567 11.686 1.00 90.56 187 TYR A O 1
ATOM 1508 N N . VAL A 1 188 ? -12.338 -14.338 10.510 1.00 88.50 188 VAL A N 1
ATOM 1509 C CA . VAL A 1 188 ? -11.592 -14.845 11.662 1.00 88.50 188 VAL A CA 1
ATOM 1510 C C . VAL A 1 188 ? -11.157 -13.709 12.593 1.00 88.50 188 VAL A C 1
ATOM 1512 O O . VAL A 1 188 ? -11.257 -13.859 13.813 1.00 88.50 188 VAL A O 1
ATOM 1515 N N . GLY A 1 189 ? -10.725 -12.567 12.050 1.00 86.88 189 GLY A N 1
ATOM 1516 C CA . GLY A 1 189 ? -10.375 -11.381 12.836 1.00 86.88 189 GLY A CA 1
ATOM 1517 C C . GLY A 1 189 ? -11.575 -10.739 13.544 1.00 86.88 189 GLY A C 1
ATOM 1518 O O . GLY A 1 189 ? -11.407 -10.118 14.591 1.00 86.88 189 GLY A O 1
ATOM 1519 N N . LEU A 1 190 ? -12.789 -10.903 13.012 1.00 84.25 190 LEU A N 1
ATOM 1520 C CA . LEU A 1 190 ? -14.024 -10.435 13.645 1.00 84.25 190 LEU A CA 1
ATOM 1521 C C . LEU A 1 190 ? -14.556 -11.408 14.704 1.00 84.25 190 LEU A C 1
ATOM 1523 O O . LEU A 1 190 ? -15.085 -10.960 15.717 1.00 84.25 190 LEU A O 1
ATOM 1527 N N . THR A 1 191 ? -14.436 -12.718 14.475 1.00 80.88 191 THR A N 1
ATOM 1528 C CA . THR A 1 191 ? -15.158 -13.738 15.258 1.00 80.88 191 THR A CA 1
ATOM 1529 C C . THR A 1 191 ? -14.297 -14.515 16.251 1.00 80.88 191 THR A C 1
ATOM 1531 O O . THR A 1 191 ? -14.771 -14.813 17.344 1.00 80.88 191 THR A O 1
ATOM 1534 N N . LYS A 1 192 ? -13.052 -14.863 15.901 1.00 75.31 192 LYS A N 1
ATOM 1535 C CA . LYS A 1 192 ? -12.222 -15.806 16.678 1.00 75.31 192 LYS A CA 1
ATOM 1536 C C . LYS A 1 192 ? -11.057 -15.122 17.381 1.00 75.31 192 LYS A C 1
ATOM 1538 O O . LYS A 1 192 ? -10.845 -15.312 18.572 1.00 75.31 192 LYS A O 1
ATOM 1543 N N . GLU A 1 193 ? -10.309 -14.310 16.647 1.00 71.88 193 GLU A N 1
ATOM 1544 C CA . GLU A 1 193 ? -9.129 -13.599 17.143 1.00 71.88 193 GLU A CA 1
ATOM 1545 C C . GLU A 1 193 ? -9.420 -12.103 17.134 1.00 71.88 193 GLU A C 1
ATOM 1547 O O . GLU A 1 193 ? -8.787 -11.369 16.381 1.00 71.88 193 GLU A O 1
ATOM 1552 N N . LEU A 1 194 ? -10.430 -11.694 17.918 1.00 67.81 194 LEU A N 1
ATOM 1553 C CA . LEU A 1 194 ? -10.981 -10.336 17.993 1.00 67.81 194 LEU A CA 1
ATOM 1554 C C . LEU A 1 194 ? -9.894 -9.267 17.789 1.00 67.81 194 LEU A C 1
ATOM 1556 O O . LEU A 1 194 ? -9.206 -8.862 18.731 1.00 67.81 194 LEU A O 1
ATOM 1560 N N . ASP A 1 195 ? -9.753 -8.815 16.546 1.00 73.62 195 ASP A N 1
ATOM 1561 C CA . ASP A 1 195 ? -8.683 -7.927 16.112 1.00 73.62 195 ASP A CA 1
ATOM 1562 C C . ASP A 1 195 ? -8.837 -6.584 16.848 1.00 73.62 195 ASP A C 1
ATOM 1564 O O . ASP A 1 195 ? -9.955 -6.067 16.948 1.00 73.62 195 ASP A O 1
ATOM 1568 N N . PRO A 1 196 ? -7.755 -5.976 17.372 1.00 73.56 196 PRO A N 1
ATOM 1569 C CA . PRO A 1 196 ? -7.840 -4.724 18.127 1.00 73.56 196 PRO A CA 1
ATOM 1570 C C . PRO A 1 196 ? -8.581 -3.594 17.391 1.00 73.56 196 PRO A C 1
ATOM 1572 O O . PRO A 1 196 ? -9.201 -2.734 18.023 1.00 73.56 196 PRO A O 1
ATOM 1575 N N . VAL A 1 197 ? -8.475 -3.552 16.061 1.00 71.94 197 VAL A N 1
ATOM 1576 C CA . VAL A 1 197 ? -9.152 -2.588 15.188 1.00 71.94 197 VAL A CA 1
ATOM 1577 C C . VAL A 1 197 ? -10.612 -2.983 15.000 1.00 71.94 197 VAL A C 1
ATOM 1579 O O . VAL A 1 197 ? -11.489 -2.136 15.168 1.00 71.94 197 VAL A O 1
ATOM 1582 N N . ALA A 1 198 ? -10.881 -4.263 14.737 1.00 68.81 198 ALA A N 1
ATOM 1583 C CA . ALA A 1 198 ? -12.234 -4.793 14.594 1.00 68.81 198 ALA A CA 1
ATOM 1584 C C . ALA A 1 198 ? -13.071 -4.607 15.870 1.00 68.81 198 ALA A C 1
ATOM 1586 O O . ALA A 1 198 ? -14.197 -4.124 15.799 1.00 68.81 198 ALA A O 1
ATOM 1587 N N . GLN A 1 199 ? -12.500 -4.884 17.046 1.00 75.56 199 GLN A N 1
ATOM 1588 C CA . GLN A 1 199 ? -13.144 -4.656 18.343 1.00 75.56 199 GLN A CA 1
ATOM 1589 C C . GLN A 1 199 ? -13.540 -3.191 18.535 1.00 75.56 199 GLN A C 1
ATOM 1591 O O . GLN A 1 199 ? -14.650 -2.882 18.966 1.00 75.56 199 GLN A O 1
ATOM 1596 N N . LYS A 1 200 ? -12.621 -2.265 18.227 1.00 72.94 200 LYS A N 1
ATOM 1597 C CA . LYS A 1 200 ? -12.890 -0.826 18.331 1.00 72.94 200 LYS A CA 1
ATOM 1598 C C . LYS A 1 200 ? -13.974 -0.393 17.361 1.00 72.94 200 LYS A C 1
ATOM 1600 O O . LYS A 1 200 ? -14.778 0.455 17.730 1.00 72.94 200 LYS A O 1
ATOM 1605 N N . PHE A 1 201 ? -13.976 -0.954 16.155 1.00 69.31 201 PHE A N 1
ATOM 1606 C CA . PHE A 1 201 ? -15.017 -0.707 15.174 1.00 69.31 201 PHE A CA 1
ATOM 1607 C C . PHE A 1 201 ? -16.362 -1.198 15.711 1.00 69.31 201 PHE A C 1
ATOM 1609 O O . PHE A 1 201 ? -17.226 -0.368 15.941 1.00 69.31 201 PHE A O 1
ATOM 1616 N N . LEU A 1 202 ? -16.518 -2.481 16.051 1.00 71.62 202 LEU A N 1
ATOM 1617 C CA . LEU A 1 202 ? -17.772 -3.041 16.584 1.00 71.62 202 LEU A CA 1
ATOM 1618 C C . LEU A 1 202 ? -18.301 -2.272 17.808 1.00 71.62 202 LEU A C 1
ATOM 1620 O O . LEU A 1 202 ? -19.477 -1.922 17.850 1.00 71.62 202 LEU A O 1
ATOM 1624 N N . ALA A 1 203 ? -17.430 -1.879 18.741 1.00 72.31 203 ALA A N 1
ATOM 1625 C CA . ALA A 1 203 ? -17.813 -1.091 19.917 1.00 72.31 203 ALA A CA 1
ATOM 1626 C C . ALA A 1 203 ? -18.359 0.320 19.602 1.00 72.31 203 ALA A C 1
ATOM 1628 O O . ALA A 1 203 ? -18.993 0.933 20.462 1.00 72.31 203 ALA A O 1
ATOM 1629 N N . ILE A 1 204 ? -18.079 0.866 18.412 1.00 70.75 204 ILE A N 1
ATOM 1630 C CA . ILE A 1 204 ? -18.691 2.110 17.917 1.00 70.75 204 ILE A CA 1
ATOM 1631 C C . ILE A 1 204 ? -20.104 1.841 17.382 1.00 70.75 204 ILE A C 1
ATOM 1633 O O . ILE A 1 204 ? -20.947 2.723 17.479 1.00 70.75 204 ILE A O 1
ATOM 1637 N N . PHE A 1 205 ? -20.363 0.655 16.821 1.00 64.31 205 PHE A N 1
ATOM 1638 C CA . PHE A 1 205 ? -21.655 0.295 16.220 1.00 64.31 205 PHE A CA 1
ATOM 1639 C C . PHE A 1 205 ? -22.662 -0.274 17.224 1.00 64.31 205 PHE A C 1
ATOM 1641 O O . PHE A 1 205 ? -23.856 -0.173 16.977 1.00 64.31 205 PHE A O 1
ATOM 1648 N N . GLU A 1 206 ? -22.199 -0.843 18.338 1.00 68.38 206 GLU A N 1
ATOM 1649 C CA . GLU A 1 206 ? -23.048 -1.331 19.438 1.00 68.38 206 GLU A CA 1
ATOM 1650 C C . GLU A 1 206 ? -23.527 -0.221 20.399 1.00 68.38 206 GLU A C 1
ATOM 1652 O O . GLU A 1 206 ? -24.148 -0.511 21.422 1.00 68.38 206 GLU A O 1
ATOM 1657 N N . LYS A 1 207 ? -23.212 1.045 20.110 1.00 50.94 207 LYS A N 1
ATOM 1658 C CA . LYS A 1 207 ? -23.682 2.223 20.848 1.00 50.94 207 LYS A CA 1
ATOM 1659 C C . LYS A 1 207 ? -24.663 3.027 20.015 1.00 50.94 207 LYS A C 1
ATOM 1661 O O . LYS A 1 207 ? -25.591 3.578 20.640 1.00 50.94 207 LYS A O 1
#

=== Feature glossary ===
Key to the feature types in this record:

Secondary structure (8-state, DSSP). Secondary structure is the local, repeating backbone conformation. DSSP classifies it into eight states by reading the hydrogen-bond network: three helix types (H, G, I), two β types (E, B), two non-regular types (T, S), and unstructured coil (-).

Backbone torsions (φ/ψ). Backbone dihedral angles. Every residue except chain termini has a φ (preceding-C → N → Cα → C) and a ψ (N → Cα → C → next-N). They are reported in d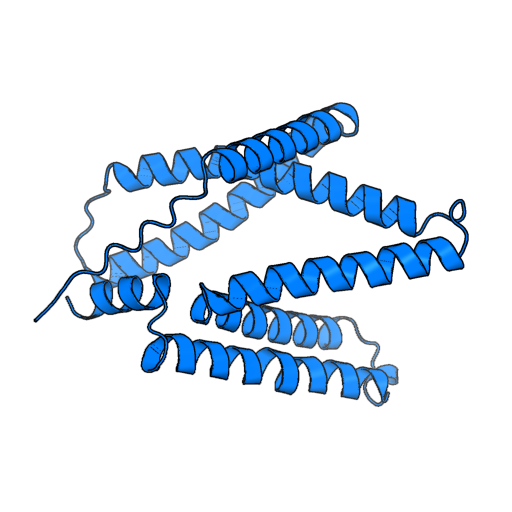egrees following the IUPAC sign convention. Secondary structure is essentially a statement about which (φ, ψ) basin each residue occupies.

Predicted aligned error. Predicted Aligned Error (PAE) is an AlphaFold confidence matrix: entry (i, j) is the expected error in the position of residue j, in ångströms, when the prediction is superimposed on the true structure at residue i. Low PAE within a block of residues means that block is internally rigid and well-predicted; high PAE between two blocks means their relative placement is uncertain even if each block individually is confident.

B-factor. B-factor (Debye–Waller factor) reflects atomic displacement in the crystal lattice. It is an experimental observable (units Å²), not a prediction; low values mean the atom is pinned down, high values mean it moves or is heterogeneous across the crystal.

Secondary structure (3-state, P-SEA). Three-state secondary structure (P-SEA) collapses the eight DSSP classes into helix (a), strand (b), and coil (c). P-SEA assigns these from Cα geometry alone — distances and angles — without requiring backbone oxygens, so it works on any Cα trace.

Sequence. Primary structure: the covalent order of the twenty standard amino acids along the backbone. Two proteins with the same sequence will (almost always) fold to the same structure; two with 30% identity often share a fold but not the details.

pLDDT. pLDDT is the predicted lDDT-Cα score: AlphaFold's confidence that the local environment of each residue (all inter-atomic distances within 15 Å) is correctly placed. It is a per-residue number between 0 and 100, with higher meaning more reliable.

InterPro / GO / CATH / organism. Functional annotations link the protein to curated databases. InterPro entries identify conserved domains and families by matching the sequence against member-database signatures (Pfam, PROSITE, CDD, …). Gene Ontology (GO) terms describe molecular function, biological process, and cellular component in a controlled vocabulary. CATH places the structure in a hierarchical fold classification (Class/Architecture/Topology/Homologous-superfamily). The organism is the source species.

Contact-map, Ramachandran, and PAE plots. Three diagnostic plots accompany the record. The Cα contact map visualizes the tertiary structure as a 2D adjacency matrix (8 Å cutoff, sequence-local contacts suppressed). The Ramachandran plot shows the distribution of backbone (φ, ψ) torsions, with points in the α and β basins reflecting secondary structure content. The PAE plot shows AlphaFold's inter-residue confidence as a color matrix.

mmCIF coordinates. The mmCIF table is the protein's shape written out atom by atom. For each backbone N, Cα, C, and carbonyl O, it records an (x, y, z) coordinate triple in Å plus the residue type, chain letter, and residue number.

Radius of gyration, Cα contacts, bounding box. Three whole-structure scalars: the radius of gyration (RMS distance of Cα from centroid, in Å), the count of Cα–Cα contacts (pairs closer than 8 Å and separated by more than four residues in sequence — i.e. tertiary, not local, contacts), and the bounding-box dimensions. Together they distinguish compact globular folds from extended fibres or disordered chains.

Foldseek 3Di. The Foldseek 3Di string encodes local tertiary geometry as a 20-letter alphabet — one character per residue — derived from the relative positions of nearby Cα atoms. Unlike the amino-acid sequence, 3Di is a direct function of the 3D structure, so two proteins with the same fold have similar 3Di strings even at low sequence identity.

Rendered structure images. Six rendered views show the 3D structure from the faces of a cube — i.e. along ±x, ±y, ±z. Rendering representation is drawn randomly per protein from cartoon (secondary-structure ribbons), sticks (backbone bonds), or molecular surface; coloring is either N→C rainbow (blue at the N-terminus through red at the C-terminus) or one color per chain.

Nearest PDB structures. The Foldseek neighbor list gives the closest experimentally determined structures in the PDB, ranked by structural alignment. TM-score near 1 means near-identical fold; near 0.3 means only rough topology match. This is how one finds what a novel AlphaFold prediction most resembles in the solved-structure universe.

Solvent-accessible surface area. SASA measures how much of the protein is reachable by solvent. It is computed by rolling a water-sized probe over the atomic surface and summing the exposed area (Å²). Per-residue SASA distinguishes core (buried, low SASA) from surface (exposed, high SASA) residues; total SASA is a whole-molecule size measure.